Protein AF-A0A2V7UT19-F1 (afdb_monomer)

Solvent-accessible surface area (backbone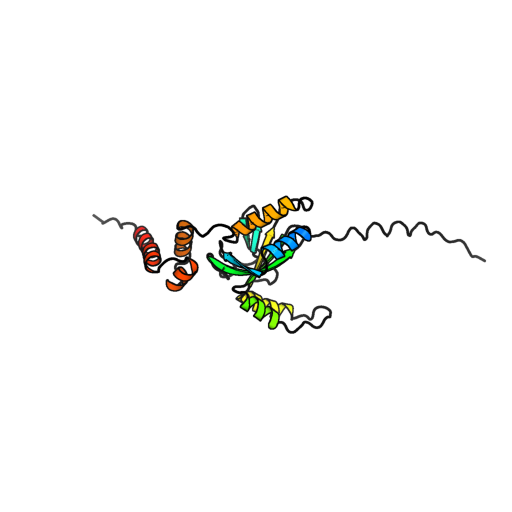 atoms only — not comparable to full-atom values): 13364 Å² total; per-residue (Å²): 133,84,86,88,88,83,89,85,79,79,84,73,78,76,67,72,76,69,69,72,75,65,77,89,57,44,20,57,49,71,68,50,46,48,52,47,31,72,75,44,31,80,40,71,43,31,25,60,43,66,41,58,41,41,89,46,95,86,43,41,38,34,39,41,95,90,44,83,45,74,47,80,55,84,50,69,70,71,42,52,48,42,38,61,30,18,30,68,41,56,41,69,56,43,62,39,20,38,33,35,40,35,20,62,34,70,64,56,52,49,50,54,62,68,69,49,70,81,73,72,95,63,84,80,65,92,58,57,66,58,56,54,42,56,63,36,64,82,50,37,53,47,40,31,41,49,57,87,57,57,66,88,38,61,66,58,37,53,50,51,51,53,52,56,44,53,61,48,24,47,77,91,52,81,84,49,70,67,57,44,51,52,48,52,71,75,42,72,87,57,56,59,72,56,51,20,70,41,59,78,43,58,54,69,60,54,48,54,55,61,48,55,62,56,62,74,69,60,77,83,74,78,81,85,126

Nearest PDB structures (foldseek):
  7qh5-assembly2_B  TM=6.283E-01  e=3.869E+00  Streptomyces tsukubensis NRRL18488
  2cfx-assembly1_C  TM=5.770E-01  e=3.057E+00  Bacillus subtilis
  5duk-assembly1_B  TM=5.538E-01  e=5.194E+00  Thermoplasmatales archaeon SCGC AB-539-N05

Foldseek 3Di:
DDDDDDDDDPVPPPPPPPVVPPDPFFQAPPVLQVVCCVVAAPDKFAWQAFAWFAPDLPWAWEFEPVGIDGPHDTDPGLAHGLQIKHFHGWGTDTNFKIKTKIFSDPVLVVVLVVVQDPPPPDPDDPPSSVVSSVSCRNTIGMYIYGHPDDNVDSPNVSVSVVVSVVNTGPPPHDDDPVSLLVRLVVPVVDDLVVSCVRSVDDSVVSVVSVVVVVVVPDDPDDDDD

Sequence (225 aa):
PSPHRRPIPWLLLLATTFLLWRSDVQAAKREVIRALQEDIAGHSYRLRVDLQGTNYLSVPNIVTAEGFRYRGRHFPVLFRQMETVYVDRVSNDGAQAVALTLYRSKKDAGQIRGAIPAAPMGPAAPGAETALGSFARDLSTSVIVELRADKNDPAAQRAEILELLGRVFYFKVEATYEEKEAFILSHRDLPLPKLGELTDLPEEMIRGILERRTGETQPESPKAR

Structure (mmCIF, N/CA/C/O backbone):
data_AF-A0A2V7UT19-F1
#
_entry.id   AF-A0A2V7UT19-F1
#
loop_
_atom_site.group_PDB
_atom_site.id
_atom_site.type_symbol
_atom_site.label_atom_id
_atom_site.label_alt_id
_atom_site.label_comp_id
_atom_site.label_asym_id
_atom_site.label_entity_id
_atom_site.label_seq_id
_atom_site.pdbx_PDB_ins_code
_atom_site.Cartn_x
_atom_site.Cartn_y
_atom_site.Cartn_z
_atom_site.occupancy
_atom_site.B_iso_or_equiv
_atom_site.auth_seq_id
_atom_site.auth_comp_id
_atom_site.auth_asym_id
_atom_site.auth_atom_id
_atom_site.pdbx_PDB_model_num
ATOM 1 N N . PRO A 1 1 ? 50.633 -48.184 -41.935 1.00 42.09 1 PRO A N 1
ATOM 2 C CA . PRO A 1 1 ? 50.849 -47.148 -40.899 1.00 42.09 1 PRO A CA 1
ATOM 3 C C . PRO A 1 1 ? 50.203 -45.802 -41.282 1.00 42.09 1 PRO A C 1
ATOM 5 O O . PRO A 1 1 ? 50.751 -45.052 -42.080 1.00 42.09 1 PRO A O 1
ATOM 8 N N . SER A 1 2 ? 49.033 -45.517 -40.706 1.00 44.97 2 SER A N 1
ATOM 9 C CA . SER A 1 2 ? 48.600 -44.141 -40.377 1.00 44.97 2 SER A CA 1
ATOM 10 C C . SER A 1 2 ? 49.466 -43.626 -39.201 1.00 44.97 2 SER A C 1
ATOM 12 O O . SER A 1 2 ? 50.061 -44.485 -38.544 1.00 44.97 2 SER A O 1
ATOM 14 N N . PRO A 1 3 ? 49.542 -42.320 -38.849 1.00 48.97 3 PRO A N 1
ATOM 15 C CA . PRO A 1 3 ? 48.676 -41.173 -39.182 1.00 48.97 3 PRO A CA 1
ATOM 16 C C . PRO A 1 3 ? 49.458 -40.085 -39.986 1.00 48.97 3 PRO A C 1
ATOM 18 O O . PRO A 1 3 ? 50.500 -40.405 -40.539 1.00 48.97 3 PRO A O 1
ATOM 21 N N . HIS A 1 4 ? 49.046 -38.824 -40.210 1.00 42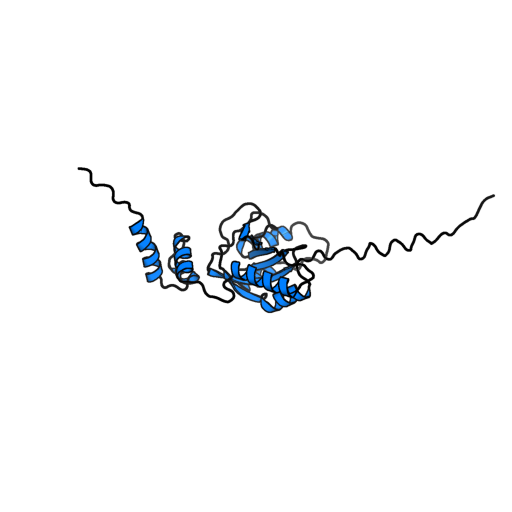.22 4 HIS A N 1
ATOM 22 C CA . HIS A 1 4 ? 47.963 -37.976 -39.676 1.00 42.22 4 HIS A CA 1
ATOM 23 C C . HIS A 1 4 ? 47.234 -37.167 -40.773 1.00 42.22 4 HIS A C 1
ATOM 25 O O . HIS A 1 4 ? 47.769 -36.896 -41.844 1.00 42.22 4 HIS A O 1
ATOM 31 N N . ARG A 1 5 ? 46.041 -36.658 -40.429 1.00 50.03 5 ARG A N 1
ATOM 32 C CA . ARG A 1 5 ? 45.431 -35.432 -40.982 1.00 50.03 5 ARG A CA 1
ATOM 33 C C . ARG A 1 5 ? 44.611 -34.747 -39.885 1.00 50.03 5 ARG A C 1
ATOM 35 O O . ARG A 1 5 ? 43.693 -35.387 -39.375 1.00 50.03 5 ARG A O 1
ATOM 42 N N . ARG A 1 6 ? 44.925 -33.482 -39.567 1.00 50.72 6 ARG A N 1
ATOM 43 C CA . ARG A 1 6 ? 44.138 -32.424 -38.865 1.00 50.72 6 ARG A CA 1
ATOM 44 C C . ARG A 1 6 ? 45.128 -31.298 -38.469 1.00 50.72 6 ARG A C 1
ATOM 46 O O . ARG A 1 6 ? 46.302 -31.625 -38.318 1.00 50.72 6 ARG A O 1
ATOM 53 N N . PRO A 1 7 ? 44.723 -30.012 -38.375 1.00 46.19 7 PRO A N 1
ATOM 54 C CA . PRO A 1 7 ? 43.469 -29.571 -37.764 1.00 46.19 7 PRO A CA 1
ATOM 55 C C . PRO A 1 7 ? 42.472 -28.853 -38.683 1.00 46.19 7 PRO A C 1
ATOM 57 O O . PRO A 1 7 ? 42.822 -28.133 -39.611 1.00 46.19 7 PRO A O 1
ATOM 60 N N . ILE A 1 8 ? 41.198 -29.016 -38.324 1.00 59.81 8 ILE A N 1
ATOM 61 C CA . ILE A 1 8 ? 40.093 -28.112 -38.650 1.00 59.81 8 ILE A CA 1
ATOM 62 C C . ILE A 1 8 ? 39.864 -27.242 -37.405 1.00 59.81 8 ILE A C 1
ATOM 64 O O . ILE A 1 8 ? 39.606 -27.821 -36.349 1.00 59.81 8 ILE A O 1
ATOM 68 N N . PRO A 1 9 ? 39.913 -25.901 -37.505 1.00 47.78 9 PRO A N 1
ATOM 69 C CA . PRO A 1 9 ? 39.456 -25.032 -36.423 1.00 47.78 9 PRO A CA 1
ATOM 70 C C . PRO A 1 9 ? 38.461 -23.945 -36.885 1.00 47.78 9 PRO A C 1
ATOM 72 O O . PRO A 1 9 ? 38.477 -22.839 -36.362 1.00 47.78 9 PRO A O 1
ATOM 75 N N . TRP A 1 10 ? 37.563 -24.234 -37.838 1.00 44.31 10 TRP A N 1
ATOM 76 C CA . TRP A 1 10 ? 36.464 -23.311 -38.200 1.00 44.31 10 TRP A CA 1
ATOM 77 C C . TRP A 1 10 ? 35.185 -23.493 -37.357 1.00 44.31 10 TRP A C 1
ATOM 79 O O . TRP A 1 10 ? 34.255 -22.701 -37.454 1.00 44.31 10 TRP A O 1
ATOM 89 N N . LEU A 1 11 ? 35.151 -24.497 -36.474 1.00 44.38 11 LEU A N 1
ATOM 90 C CA . LEU A 1 11 ? 33.995 -24.844 -35.630 1.00 44.38 11 LEU A CA 1
ATOM 91 C C . LEU A 1 11 ? 33.963 -24.134 -34.258 1.00 44.38 11 LEU A C 1
ATOM 93 O O . LEU A 1 11 ? 33.095 -24.425 -33.442 1.00 44.38 11 LEU A O 1
ATOM 97 N N . LEU A 1 12 ? 34.880 -23.191 -34.002 1.00 46.78 12 LEU A N 1
ATOM 98 C CA . LEU A 1 12 ? 34.976 -22.430 -32.742 1.00 46.78 12 LEU A CA 1
ATOM 99 C C . LEU A 1 12 ? 34.539 -20.955 -32.845 1.00 46.78 12 LEU A C 1
ATOM 101 O O . LEU A 1 12 ? 34.637 -20.223 -31.867 1.00 46.78 12 LEU A O 1
ATOM 105 N N . LEU A 1 13 ? 34.011 -20.522 -33.997 1.00 45.34 13 LEU A N 1
ATOM 106 C CA . LEU A 1 13 ? 33.570 -19.135 -34.237 1.00 45.34 13 LEU A CA 1
ATOM 107 C C . LEU A 1 13 ? 32.040 -18.933 -34.230 1.00 45.34 13 LEU A C 1
ATOM 109 O O . LEU A 1 13 ? 31.565 -17.834 -34.493 1.00 45.34 13 LEU A O 1
ATOM 113 N N . LEU A 1 14 ? 31.268 -19.974 -33.894 1.00 45.78 14 LEU A N 1
ATOM 114 C CA . LEU A 1 14 ? 29.794 -19.944 -33.820 1.00 45.78 14 LEU A CA 1
ATOM 115 C C . LEU A 1 14 ? 29.225 -20.197 -32.408 1.00 45.78 14 LEU A C 1
ATOM 117 O O . LEU A 1 14 ? 28.013 -20.281 -32.240 1.00 45.78 14 LEU A O 1
ATOM 121 N N . ALA A 1 15 ? 30.082 -20.294 -31.385 1.00 42.91 15 ALA A N 1
ATOM 122 C CA . ALA A 1 15 ? 29.670 -20.519 -29.993 1.00 42.91 15 ALA A CA 1
ATOM 123 C C . ALA A 1 15 ? 29.611 -19.235 -29.136 1.00 42.91 15 ALA A C 1
ATOM 125 O O . ALA A 1 15 ? 29.073 -19.256 -28.032 1.00 42.91 15 ALA A O 1
ATOM 126 N N . THR A 1 16 ? 30.147 -18.111 -29.622 1.00 42.34 16 THR A N 1
ATOM 127 C CA . THR A 1 16 ? 30.268 -16.853 -28.859 1.00 42.34 16 THR A CA 1
ATOM 128 C C . THR A 1 16 ? 29.082 -15.897 -29.014 1.00 42.34 16 THR A C 1
ATOM 130 O O . THR A 1 16 ? 28.897 -15.030 -28.166 1.00 42.34 16 THR A O 1
ATOM 133 N N . THR A 1 17 ? 28.239 -16.056 -30.038 1.00 43.69 17 THR A N 1
ATOM 134 C CA . THR A 1 17 ? 27.089 -15.164 -30.291 1.00 43.69 17 THR A CA 1
ATOM 135 C C . THR A 1 17 ? 25.815 -15.535 -29.528 1.00 43.69 17 THR A C 1
ATOM 137 O O . THR A 1 17 ? 24.949 -14.682 -29.365 1.00 43.69 17 THR A O 1
ATOM 140 N N . PHE A 1 18 ? 25.690 -16.762 -29.007 1.00 40.81 18 PHE A N 1
ATOM 141 C CA . PHE A 1 18 ? 24.475 -17.212 -28.303 1.00 40.81 18 PHE A CA 1
ATOM 142 C C . PHE A 1 18 ? 24.502 -17.048 -26.771 1.00 40.81 18 PHE A C 1
ATOM 144 O O . PHE A 1 18 ? 23.449 -17.130 -26.140 1.00 40.81 18 PHE A O 1
ATOM 151 N N . LEU A 1 19 ? 25.664 -16.783 -26.155 1.00 36.28 19 LEU A N 1
ATOM 152 C CA . LEU A 1 19 ? 25.769 -16.604 -24.695 1.00 36.28 19 LEU A CA 1
ATOM 153 C C . LEU A 1 19 ? 25.525 -15.170 -24.195 1.00 36.28 19 LEU A C 1
ATOM 155 O O . LEU A 1 19 ? 25.369 -14.984 -22.993 1.00 36.28 19 LEU A O 1
ATOM 159 N N . LEU A 1 20 ? 25.429 -14.176 -25.082 1.00 39.06 20 LEU A N 1
ATOM 160 C CA . LEU A 1 20 ? 25.095 -12.789 -24.715 1.00 39.06 20 LEU A CA 1
ATOM 161 C C . LEU A 1 20 ? 23.583 -12.493 -24.717 1.00 39.06 20 LEU A C 1
ATOM 163 O O . LEU A 1 20 ? 23.181 -11.397 -24.343 1.00 39.06 20 LEU A O 1
ATOM 167 N N . TRP A 1 21 ? 22.736 -13.451 -25.121 1.00 38.53 21 TRP A N 1
ATOM 168 C CA . TRP A 1 21 ? 21.287 -13.226 -25.271 1.00 38.53 21 TRP A CA 1
ATOM 169 C C . TRP A 1 21 ? 20.427 -13.713 -24.090 1.00 38.53 21 TRP A C 1
ATOM 171 O O . TRP A 1 21 ? 19.208 -13.544 -24.082 1.00 38.53 21 TRP A O 1
ATOM 181 N N . ARG A 1 22 ? 21.062 -14.272 -23.054 1.00 38.53 22 ARG A N 1
ATOM 182 C CA . ARG A 1 22 ? 20.507 -14.357 -21.695 1.00 38.53 22 ARG A CA 1
ATOM 183 C C . ARG A 1 22 ? 21.192 -13.242 -20.885 1.00 38.53 22 ARG A C 1
ATOM 185 O O . ARG A 1 22 ? 22.412 -13.207 -20.868 1.00 38.53 22 ARG A O 1
ATOM 192 N N . SER A 1 23 ? 20.505 -12.321 -20.212 1.00 41.94 23 SER A N 1
ATOM 193 C CA . SER A 1 23 ? 19.092 -12.340 -19.810 1.00 41.94 23 SER A CA 1
ATOM 194 C C . SER A 1 23 ? 18.584 -10.950 -19.386 1.00 41.94 23 SER A C 1
ATOM 196 O O . SER A 1 23 ? 18.658 -10.600 -18.209 1.00 41.94 23 SER A O 1
ATOM 198 N N . ASP A 1 24 ? 17.978 -10.198 -20.309 1.00 48.88 24 ASP A N 1
ATOM 199 C CA . ASP A 1 24 ? 17.181 -8.996 -19.990 1.00 48.88 24 ASP A CA 1
ATOM 200 C C . ASP A 1 24 ? 15.714 -9.366 -19.713 1.00 48.88 24 ASP A C 1
ATOM 202 O O . ASP A 1 24 ? 14.785 -8.970 -20.421 1.00 48.88 24 ASP A O 1
ATOM 206 N N . VAL A 1 25 ? 15.518 -10.165 -18.662 1.00 56.59 25 VAL A N 1
ATOM 207 C CA . VAL A 1 25 ? 14.201 -10.497 -18.092 1.00 56.59 25 VAL A CA 1
ATOM 208 C C . VAL A 1 25 ? 13.912 -9.513 -16.953 1.00 56.59 25 VAL A C 1
ATOM 210 O O . VAL A 1 25 ? 13.775 -9.892 -15.793 1.00 56.59 25 VAL A O 1
ATOM 213 N N . GLN A 1 26 ? 13.915 -8.222 -17.289 1.00 59.25 26 GLN A N 1
ATOM 214 C CA . GLN A 1 26 ? 13.675 -7.109 -16.372 1.00 59.25 26 GLN A CA 1
ATOM 215 C C . GLN A 1 26 ? 12.489 -6.285 -16.867 1.00 59.25 26 GLN A C 1
ATOM 217 O O . GLN A 1 26 ? 12.469 -5.884 -18.029 1.00 59.25 26 GLN A O 1
ATOM 222 N N . ALA A 1 27 ? 11.534 -6.035 -15.972 1.00 65.00 27 ALA A N 1
ATOM 223 C CA . ALA A 1 27 ? 10.321 -5.274 -16.237 1.00 65.00 27 ALA A CA 1
ATOM 224 C C . ALA A 1 27 ? 10.618 -3.848 -16.665 1.00 65.00 27 ALA A C 1
ATOM 226 O O . ALA A 1 27 ? 10.229 -3.434 -17.751 1.00 65.00 27 ALA A O 1
ATOM 227 N N . ALA A 1 28 ? 11.355 -3.125 -15.828 1.00 72.31 28 ALA A N 1
ATOM 228 C CA . ALA A 1 28 ? 11.822 -1.788 -16.126 1.00 72.31 28 ALA A CA 1
ATOM 229 C C . ALA A 1 28 ? 13.348 -1.763 -16.222 1.00 72.31 28 ALA A C 1
ATOM 231 O O . ALA A 1 28 ? 14.045 -2.540 -15.558 1.00 72.31 28 ALA A O 1
ATOM 232 N N . LYS A 1 29 ? 13.894 -0.849 -17.031 1.00 78.00 29 LYS A N 1
ATOM 233 C CA . LYS A 1 29 ? 15.350 -0.657 -17.085 1.00 78.00 29 LYS A CA 1
ATOM 234 C C . LYS A 1 29 ? 15.892 -0.321 -15.692 1.00 78.00 29 LYS A C 1
ATOM 236 O O . LYS A 1 29 ? 15.233 0.342 -14.890 1.00 78.00 29 LYS A O 1
ATOM 241 N N . ARG A 1 30 ? 17.135 -0.728 -15.412 1.00 80.56 30 ARG A N 1
ATOM 242 C CA . ARG A 1 30 ? 17.796 -0.510 -14.109 1.00 80.56 30 ARG A CA 1
ATOM 243 C C . ARG A 1 30 ? 17.782 0.958 -13.658 1.00 80.56 30 ARG A C 1
ATOM 245 O O . ARG A 1 30 ? 17.687 1.217 -12.464 1.00 80.56 30 ARG A O 1
ATOM 252 N N . GLU A 1 31 ? 17.861 1.898 -14.598 1.00 82.44 31 GLU A N 1
ATOM 253 C CA . GLU A 1 31 ? 17.749 3.342 -14.347 1.00 82.44 31 GLU A CA 1
ATOM 254 C C . GLU A 1 31 ? 16.369 3.756 -13.809 1.00 82.44 31 GLU A C 1
ATOM 256 O O . GLU A 1 31 ? 16.301 4.527 -12.856 1.00 82.44 31 GLU A O 1
ATOM 261 N N . VAL A 1 32 ? 15.282 3.173 -14.330 1.00 83.06 32 VAL A N 1
ATOM 262 C CA . VAL A 1 32 ? 13.907 3.415 -13.864 1.00 83.06 32 VAL A CA 1
ATOM 263 C C . VAL A 1 32 ? 13.728 2.868 -12.452 1.00 83.06 32 VAL A C 1
ATOM 265 O O . VAL A 1 32 ? 13.267 3.590 -11.574 1.00 83.06 32 VAL A O 1
ATOM 268 N N . ILE A 1 33 ? 14.164 1.628 -12.194 1.00 84.44 33 ILE A N 1
ATOM 269 C CA . ILE A 1 33 ? 14.121 1.046 -10.841 1.00 84.44 33 ILE A CA 1
ATOM 270 C C . ILE A 1 33 ? 14.946 1.867 -9.852 1.00 84.44 33 ILE A C 1
ATOM 272 O O . ILE A 1 33 ? 14.506 2.069 -8.726 1.00 84.44 33 ILE A O 1
ATOM 276 N N . ARG A 1 34 ? 16.119 2.366 -10.258 1.00 84.88 34 ARG A N 1
ATOM 277 C CA . ARG A 1 34 ? 16.943 3.222 -9.403 1.00 84.88 34 ARG A CA 1
ATOM 278 C C . ARG A 1 34 ? 16.244 4.547 -9.085 1.00 84.88 34 ARG A C 1
ATOM 280 O O . ARG A 1 34 ? 16.181 4.903 -7.916 1.00 84.88 34 ARG A O 1
ATOM 287 N N . ALA A 1 35 ? 15.679 5.225 -10.084 1.00 84.88 35 ALA A N 1
ATOM 288 C CA . ALA A 1 35 ? 14.915 6.452 -9.864 1.00 84.88 35 ALA A CA 1
ATOM 289 C C . ALA A 1 35 ? 13.723 6.209 -8.920 1.00 84.88 35 ALA A C 1
ATOM 291 O O . ALA A 1 35 ? 13.510 6.974 -7.994 1.00 84.88 35 ALA A O 1
ATOM 292 N N . LEU A 1 36 ? 13.005 5.092 -9.073 1.00 85.62 36 LEU A N 1
ATOM 293 C CA . LEU A 1 36 ? 11.907 4.708 -8.176 1.00 85.62 36 LEU A CA 1
ATOM 294 C C . LEU A 1 36 ? 12.377 4.341 -6.760 1.00 85.62 36 LEU A C 1
ATOM 296 O O . LEU A 1 36 ? 11.654 4.572 -5.796 1.00 85.62 36 LEU A O 1
ATOM 300 N N . GLN A 1 37 ? 13.576 3.774 -6.602 1.00 86.50 37 GLN A N 1
ATOM 301 C CA . GLN A 1 37 ? 14.181 3.571 -5.283 1.00 86.50 37 GLN A CA 1
ATOM 302 C C . GLN A 1 37 ? 14.526 4.908 -4.618 1.00 86.50 37 GLN A C 1
ATOM 304 O O . GLN A 1 37 ? 14.279 5.056 -3.429 1.00 86.50 37 GLN A O 1
ATOM 309 N N . GLU A 1 38 ? 15.060 5.868 -5.374 1.00 86.19 38 GLU A N 1
ATOM 310 C CA . GLU A 1 38 ? 15.393 7.213 -4.887 1.00 86.19 38 GLU A CA 1
ATOM 311 C C . GLU A 1 38 ? 14.121 8.045 -4.580 1.00 86.19 38 GLU A C 1
ATOM 313 O O . GLU A 1 38 ? 14.083 8.739 -3.567 1.00 86.19 38 GLU A O 1
ATOM 318 N N . ASP A 1 39 ? 13.059 7.907 -5.386 1.00 86.12 39 ASP A N 1
ATOM 319 C CA . ASP A 1 39 ? 11.776 8.619 -5.244 1.00 86.12 39 ASP A CA 1
ATOM 320 C C . ASP A 1 39 ? 10.833 8.027 -4.167 1.00 86.12 39 ASP A C 1
ATOM 322 O O . ASP A 1 39 ? 10.009 8.757 -3.616 1.00 86.12 39 ASP A O 1
ATOM 326 N N . ILE A 1 40 ? 10.871 6.704 -3.922 1.00 88.06 40 ILE A N 1
ATOM 327 C CA . ILE A 1 40 ? 9.807 5.978 -3.187 1.00 88.06 40 ILE A CA 1
ATOM 328 C C . ILE A 1 40 ? 10.338 5.148 -2.015 1.00 88.06 40 ILE A C 1
ATOM 330 O O . ILE A 1 40 ? 9.729 5.127 -0.943 1.00 88.06 40 ILE A O 1
ATOM 334 N N . ALA A 1 41 ? 11.454 4.432 -2.180 1.00 87.31 41 ALA A N 1
ATOM 335 C CA . ALA A 1 41 ? 11.961 3.595 -1.095 1.00 87.31 41 ALA A CA 1
ATOM 336 C C . ALA A 1 41 ? 12.476 4.470 0.062 1.00 87.31 41 ALA A C 1
ATOM 338 O O . ALA A 1 41 ? 13.000 5.563 -0.141 1.00 87.31 41 ALA A O 1
ATOM 339 N N . GLY A 1 42 ? 12.305 4.003 1.298 1.00 87.12 42 GLY A N 1
ATOM 340 C CA . GLY A 1 42 ? 12.655 4.768 2.496 1.00 87.12 42 GLY A CA 1
ATOM 341 C C . GLY A 1 42 ? 11.583 5.755 2.975 1.00 87.12 42 GLY A C 1
ATOM 342 O O . GLY A 1 42 ? 11.802 6.402 4.002 1.00 87.12 42 GLY A O 1
ATOM 343 N N . HIS A 1 43 ? 10.438 5.837 2.293 1.00 91.94 43 HIS A N 1
ATOM 344 C CA . HIS A 1 43 ? 9.327 6.737 2.614 1.00 91.94 43 HIS A CA 1
ATOM 345 C C . HIS A 1 43 ? 8.080 5.969 3.081 1.00 91.94 43 HIS A C 1
ATOM 347 O O . HIS A 1 43 ? 7.956 4.761 2.868 1.00 91.94 43 HIS A O 1
ATOM 353 N N . SER A 1 44 ? 7.153 6.680 3.728 1.00 93.19 44 SER A N 1
ATOM 354 C CA . SER A 1 44 ? 5.859 6.136 4.151 1.00 93.19 44 SER A CA 1
ATOM 355 C C . SER A 1 44 ? 4.712 6.781 3.381 1.00 93.19 44 SER A C 1
ATOM 357 O O . SER A 1 44 ? 4.729 7.987 3.147 1.00 93.19 44 SER A O 1
ATOM 359 N N . TYR A 1 45 ? 3.703 5.982 3.040 1.00 94.19 45 TYR A N 1
ATOM 360 C CA . TYR A 1 45 ? 2.535 6.387 2.263 1.00 94.19 45 TYR A CA 1
ATOM 361 C C . TYR A 1 45 ? 1.258 5.826 2.878 1.00 94.19 45 TYR A C 1
ATOM 363 O O . TYR A 1 45 ? 1.244 4.721 3.422 1.00 94.19 45 TYR A O 1
ATOM 371 N N . ARG A 1 46 ? 0.166 6.578 2.752 1.00 94.75 46 ARG A N 1
ATOM 372 C CA . ARG A 1 46 ? -1.167 6.165 3.187 1.00 94.75 46 ARG A CA 1
ATOM 373 C C . ARG A 1 46 ? -1.813 5.268 2.125 1.00 94.75 46 ARG A C 1
ATOM 375 O O . ARG A 1 46 ? -1.858 5.637 0.951 1.00 94.75 46 ARG A O 1
ATOM 382 N N . LEU A 1 47 ? -2.299 4.092 2.519 1.00 94.88 47 LEU A N 1
ATOM 383 C CA . LEU A 1 47 ? -2.933 3.129 1.614 1.00 94.88 47 LEU A CA 1
ATOM 384 C C . LEU A 1 47 ? -4.294 3.610 1.105 1.00 94.88 47 LEU A C 1
ATOM 386 O O . LEU A 1 47 ? -5.071 4.210 1.842 1.00 94.88 47 LEU A O 1
ATOM 390 N N . ARG A 1 48 ? -4.613 3.272 -0.145 1.00 94.25 48 ARG A N 1
ATOM 391 C CA . ARG A 1 48 ? -5.915 3.507 -0.787 1.00 94.25 48 ARG A CA 1
ATOM 392 C C . ARG A 1 48 ? -6.752 2.233 -0.954 1.00 94.25 48 ARG A C 1
ATOM 394 O O . ARG A 1 48 ? -7.906 2.307 -1.352 1.00 94.25 48 ARG A O 1
ATOM 401 N N . VAL A 1 49 ? -6.188 1.077 -0.615 1.00 92.12 49 VAL A N 1
ATOM 402 C CA . VAL A 1 49 ? -6.843 -0.235 -0.683 1.00 92.12 49 VAL A CA 1
AT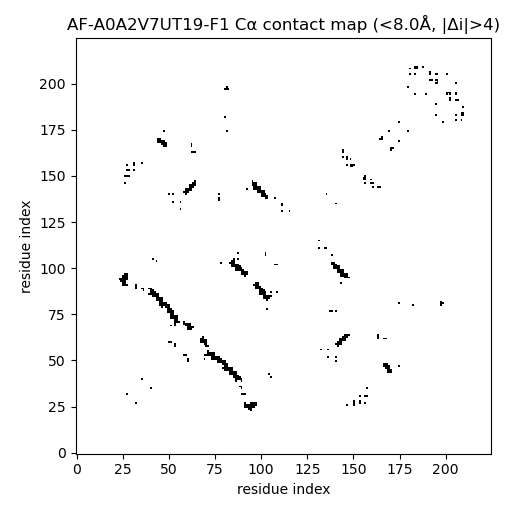OM 403 C C . VAL A 1 49 ? -6.472 -1.087 0.526 1.00 92.12 49 VAL A C 1
ATOM 405 O O . VAL A 1 49 ? -5.381 -0.943 1.078 1.00 92.12 49 VAL A O 1
ATOM 408 N N . ASP A 1 50 ? -7.359 -2.007 0.896 1.00 90.94 50 ASP A N 1
ATOM 409 C CA . ASP A 1 50 ? -7.046 -3.082 1.835 1.00 90.94 50 ASP A CA 1
ATOM 410 C C . ASP A 1 50 ? -6.069 -4.075 1.189 1.00 90.94 50 ASP A C 1
ATOM 412 O O . ASP A 1 50 ? -6.372 -4.686 0.162 1.00 90.94 50 ASP A O 1
ATOM 416 N N . LEU A 1 51 ? -4.903 -4.277 1.803 1.00 87.69 51 LEU A N 1
ATOM 417 C CA . LEU A 1 51 ? -3.924 -5.261 1.346 1.00 87.69 51 LEU A CA 1
ATOM 418 C C . LEU A 1 51 ? -4.124 -6.579 2.091 1.00 87.69 51 LEU A C 1
ATOM 420 O O . LEU A 1 51 ? -3.959 -6.664 3.310 1.00 87.69 51 LEU A O 1
ATOM 424 N N . GLN A 1 52 ? -4.473 -7.624 1.345 1.00 81.69 52 GLN A N 1
ATOM 425 C CA . GLN A 1 52 ? -4.747 -8.951 1.888 1.00 81.69 52 GLN A CA 1
ATOM 426 C C . GLN A 1 52 ? -3.479 -9.809 1.914 1.00 81.69 52 GLN A C 1
ATOM 428 O O . GLN A 1 52 ? -2.571 -9.654 1.089 1.00 81.69 52 GLN A O 1
ATOM 433 N N . GLY A 1 53 ? -3.421 -10.722 2.881 1.00 71.00 53 GLY A N 1
ATOM 434 C CA . GLY A 1 53 ? -2.383 -11.746 2.938 1.00 71.00 53 GLY A CA 1
ATOM 435 C C . GLY A 1 53 ? -2.646 -12.895 1.966 1.00 71.00 53 GLY A C 1
ATOM 436 O O . GLY A 1 53 ? -3.759 -13.081 1.469 1.00 71.00 53 GLY A O 1
ATOM 437 N N . THR A 1 54 ? -1.624 -13.720 1.741 1.00 63.62 54 THR A N 1
ATOM 438 C CA . THR A 1 54 ? -1.748 -14.969 0.980 1.00 63.62 54 THR A CA 1
ATOM 439 C C . THR A 1 54 ? -1.053 -16.115 1.719 1.00 63.62 54 THR A C 1
ATOM 441 O O . THR A 1 54 ? -0.069 -15.926 2.439 1.00 63.62 54 THR A O 1
ATOM 444 N N . ASN A 1 55 ? -1.540 -17.346 1.532 1.00 57.09 55 ASN A N 1
ATOM 445 C CA . ASN A 1 55 ? -1.001 -18.522 2.234 1.00 57.09 55 ASN A CA 1
ATOM 446 C C . ASN A 1 55 ? 0.398 -18.968 1.764 1.00 57.09 55 ASN A C 1
ATOM 448 O O . ASN A 1 55 ? 0.894 -20.009 2.200 1.00 57.09 55 ASN A O 1
ATOM 452 N N . TYR A 1 56 ? 1.036 -18.224 0.860 1.00 58.44 56 TYR A N 1
ATOM 453 C CA . TYR A 1 56 ? 2.232 -18.637 0.133 1.00 58.44 56 TYR A CA 1
ATOM 454 C C . TYR A 1 56 ? 3.252 -17.498 0.127 1.00 58.44 56 TYR A C 1
ATOM 456 O O . TYR A 1 56 ? 2.928 -16.372 -0.226 1.00 58.44 56 TYR A O 1
ATOM 464 N N . LEU A 1 57 ? 4.494 -17.796 0.514 1.00 53.84 57 LEU A N 1
ATOM 465 C CA . LEU A 1 57 ? 5.551 -16.797 0.748 1.00 53.84 57 LEU A CA 1
ATOM 466 C C . LEU A 1 57 ? 5.966 -15.986 -0.494 1.00 53.84 57 LEU A C 1
ATOM 468 O O . LEU A 1 57 ? 6.649 -14.978 -0.367 1.00 53.84 57 LEU A O 1
ATOM 472 N N . SER A 1 58 ? 5.560 -16.428 -1.683 1.00 57.00 58 SER A N 1
ATOM 473 C CA . SER A 1 58 ? 5.962 -15.898 -2.988 1.00 57.00 58 SER A CA 1
ATOM 474 C C . SER A 1 58 ? 4.804 -15.302 -3.793 1.00 57.00 58 SER A C 1
ATOM 476 O O . SER A 1 58 ? 4.926 -15.126 -5.004 1.00 57.00 58 SER A O 1
ATOM 478 N N . VAL A 1 59 ? 3.649 -15.053 -3.165 1.00 67.62 59 VAL A N 1
ATOM 479 C CA . VAL A 1 59 ? 2.412 -14.750 -3.893 1.00 67.62 59 VAL A CA 1
ATOM 480 C C . VAL A 1 59 ? 1.869 -13.368 -3.493 1.00 67.62 59 VAL A C 1
ATOM 482 O O . VAL A 1 59 ? 1.218 -13.248 -2.455 1.00 67.62 59 VAL A O 1
ATOM 485 N N . PRO A 1 60 ? 2.159 -12.318 -4.286 1.00 75.12 60 PRO A N 1
ATOM 486 C CA . PRO A 1 60 ? 1.894 -10.929 -3.921 1.00 75.12 60 PRO A CA 1
ATOM 487 C C . PRO A 1 60 ? 0.505 -10.436 -4.344 1.00 75.12 60 PRO A C 1
ATOM 489 O O . PRO A 1 60 ? -0.188 -11.041 -5.170 1.00 75.12 60 PRO A O 1
ATOM 492 N N . ASN A 1 61 ? 0.147 -9.271 -3.806 1.00 84.06 61 ASN A N 1
ATOM 493 C CA . ASN A 1 61 ? -0.933 -8.429 -4.312 1.00 84.06 61 ASN A CA 1
ATOM 494 C C . ASN A 1 61 ? -0.497 -7.850 -5.665 1.00 84.06 61 ASN A C 1
ATOM 496 O O . ASN A 1 61 ? 0.610 -7.330 -5.761 1.00 84.06 61 ASN A O 1
ATOM 500 N N . ILE A 1 62 ? -1.316 -7.938 -6.711 1.00 87.25 62 ILE A N 1
ATOM 501 C CA . ILE A 1 62 ? -0.946 -7.494 -8.062 1.00 87.25 62 ILE A CA 1
ATOM 502 C C . ILE A 1 62 ? -1.816 -6.324 -8.491 1.00 87.25 62 ILE A C 1
ATOM 504 O O . ILE A 1 62 ? -3.042 -6.403 -8.455 1.00 87.25 62 ILE A O 1
ATOM 508 N N . VAL A 1 63 ? -1.164 -5.263 -8.944 1.00 89.88 63 VAL A N 1
ATOM 509 C CA . VAL A 1 63 ? -1.764 -4.055 -9.498 1.00 89.88 63 VAL A CA 1
ATOM 510 C C . VAL A 1 63 ? -1.512 -4.056 -10.993 1.00 89.88 63 VAL A C 1
ATOM 512 O O . VAL A 1 63 ? -0.369 -4.159 -11.436 1.00 89.88 63 VAL A O 1
ATOM 515 N N . THR A 1 64 ? -2.580 -3.941 -11.766 1.00 88.94 64 THR A N 1
ATOM 516 C CA . THR A 1 64 ? -2.534 -3.866 -13.223 1.00 88.94 64 THR A CA 1
ATOM 517 C C . THR A 1 64 ? -3.351 -2.667 -13.699 1.00 88.94 64 THR A C 1
ATOM 519 O O . THR A 1 64 ? -4.129 -2.075 -12.939 1.00 88.94 64 THR A O 1
ATOM 522 N N . ALA A 1 65 ? -3.221 -2.310 -14.977 1.00 87.06 65 ALA A N 1
ATOM 523 C CA . ALA A 1 65 ? -4.062 -1.286 -15.594 1.00 87.06 65 ALA A CA 1
ATOM 524 C C . ALA A 1 65 ? -5.567 -1.649 -15.567 1.00 87.06 65 ALA A C 1
ATOM 526 O O . ALA A 1 65 ? -6.404 -0.748 -15.535 1.00 87.06 65 ALA A O 1
ATOM 527 N N . GLU A 1 66 ? -5.917 -2.938 -15.500 1.00 87.25 66 GLU A N 1
ATOM 528 C CA . GLU A 1 66 ? -7.278 -3.459 -15.299 1.00 87.25 66 GLU A CA 1
ATOM 529 C C . GLU A 1 66 ? -7.778 -3.371 -13.844 1.00 87.25 66 GLU A C 1
ATOM 531 O O . GLU A 1 66 ? -8.988 -3.339 -13.632 1.00 87.25 66 GLU A O 1
ATOM 536 N N . GLY A 1 67 ? -6.889 -3.335 -12.843 1.00 86.88 67 GLY A N 1
ATOM 537 C CA . GLY A 1 67 ? -7.261 -3.245 -11.425 1.00 86.88 67 GLY A CA 1
ATOM 538 C C . GLY A 1 67 ? -6.384 -4.086 -10.494 1.00 86.88 67 GLY A C 1
ATOM 539 O O . GLY A 1 67 ? -5.241 -4.411 -10.809 1.00 86.88 67 GLY A O 1
ATOM 540 N N . PHE A 1 68 ? -6.922 -4.430 -9.322 1.00 86.88 68 PHE A N 1
ATOM 541 C CA . PHE A 1 68 ? -6.238 -5.259 -8.326 1.00 86.88 68 PHE A CA 1
ATOM 542 C C . PHE A 1 68 ? -6.581 -6.741 -8.478 1.00 86.88 68 PHE A C 1
ATOM 544 O O . PHE A 1 68 ? -7.742 -7.115 -8.653 1.00 86.88 68 PHE A O 1
ATOM 551 N N . ARG A 1 69 ? -5.567 -7.598 -8.354 1.00 82.69 69 ARG A N 1
ATOM 552 C CA . ARG A 1 69 ? -5.690 -9.057 -8.352 1.00 82.69 69 ARG A CA 1
ATOM 553 C C . ARG A 1 69 ? -4.885 -9.646 -7.203 1.00 82.69 69 ARG A C 1
ATOM 555 O O . ARG A 1 69 ? -3.703 -9.361 -7.048 1.00 82.69 69 ARG A O 1
ATOM 562 N N . TYR A 1 70 ? -5.502 -10.542 -6.451 1.00 76.25 70 TYR A N 1
ATOM 563 C CA . TYR A 1 70 ? -4.833 -11.327 -5.421 1.00 76.25 70 TYR A CA 1
ATOM 564 C C . TYR A 1 70 ? -4.473 -12.678 -6.042 1.00 76.25 70 TYR A C 1
ATOM 566 O O . TYR A 1 70 ? -5.360 -13.391 -6.515 1.00 76.25 70 TYR A O 1
ATOM 574 N N . ARG A 1 71 ? -3.186 -13.042 -6.104 1.00 67.75 71 ARG A N 1
ATOM 575 C CA . ARG A 1 71 ? -2.816 -14.423 -6.452 1.00 67.75 71 ARG A CA 1
ATOM 576 C C . ARG A 1 71 ? -2.940 -15.299 -5.190 1.00 67.75 71 ARG A C 1
ATOM 578 O O . ARG A 1 71 ? -2.684 -14.845 -4.081 1.00 67.75 71 ARG A O 1
ATOM 585 N N . GLY A 1 72 ? -3.287 -16.578 -5.347 1.00 68.62 72 GLY A N 1
ATOM 586 C CA . GLY A 1 72 ? -3.353 -17.541 -4.235 1.00 68.62 72 GLY A CA 1
ATOM 587 C C . GLY A 1 72 ? -4.683 -17.557 -3.465 1.00 68.62 72 GLY A C 1
ATOM 588 O O . GLY A 1 72 ? -5.705 -17.086 -3.950 1.00 68.62 72 GLY A O 1
ATOM 589 N N . ARG A 1 73 ? -4.686 -18.175 -2.274 1.00 64.62 73 ARG A N 1
ATOM 590 C CA . ARG A 1 73 ? -5.857 -18.196 -1.374 1.00 64.62 73 ARG A CA 1
ATOM 591 C C . ARG A 1 73 ? -5.883 -16.917 -0.534 1.00 64.62 73 ARG A C 1
ATOM 593 O O . ARG A 1 73 ? -4.837 -16.552 -0.001 1.00 64.62 73 ARG A O 1
ATOM 600 N N . HIS A 1 74 ? -7.061 -16.310 -0.398 1.00 67.38 74 HIS A N 1
ATOM 601 C CA . HIS A 1 74 ? -7.301 -15.090 0.380 1.00 67.38 74 HIS A CA 1
ATOM 602 C C . HIS A 1 74 ? -7.186 -15.314 1.895 1.00 67.38 74 HIS A C 1
ATOM 604 O O . HIS A 1 74 ? -7.607 -16.355 2.403 1.00 67.38 74 HIS A O 1
ATOM 610 N N . PHE A 1 75 ? -6.650 -14.312 2.595 1.00 69.25 75 PHE A N 1
ATOM 611 C CA . PHE A 1 75 ? -6.525 -14.239 4.058 1.00 69.25 75 PHE A CA 1
ATOM 612 C C . PHE A 1 75 ? -7.188 -12.964 4.586 1.00 69.25 75 PHE A C 1
ATOM 614 O O . PHE A 1 75 ? -7.579 -12.112 3.783 1.00 69.25 75 PHE A O 1
ATOM 621 N N . PRO A 1 76 ? -7.320 -12.806 5.919 1.00 75.12 76 PRO A N 1
ATOM 622 C CA . PRO A 1 76 ? -7.673 -11.524 6.512 1.00 75.12 76 PRO A CA 1
ATOM 623 C C . PRO A 1 76 ? -6.823 -10.369 5.964 1.00 75.12 76 PRO A C 1
ATOM 625 O O . PRO A 1 76 ? -5.686 -10.554 5.514 1.00 75.12 76 PRO A O 1
ATOM 628 N N . VAL A 1 77 ? -7.393 -9.165 6.012 1.00 83.75 77 VAL A N 1
ATOM 629 C CA . VAL A 1 77 ? -6.695 -7.936 5.627 1.00 83.75 77 VAL A 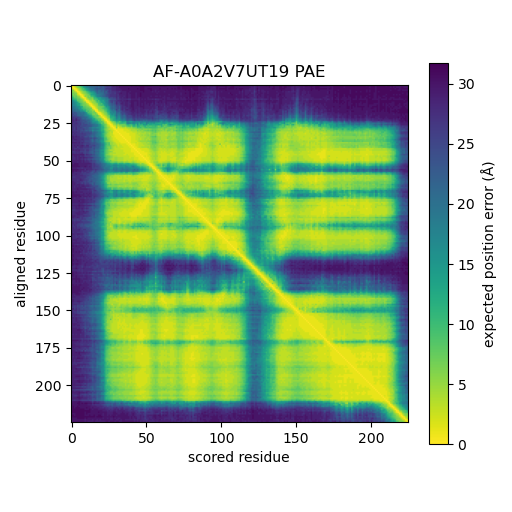CA 1
ATOM 630 C C . VAL A 1 77 ? -5.490 -7.737 6.550 1.00 83.75 77 VAL A C 1
ATOM 632 O O . VAL A 1 77 ? -5.646 -7.710 7.770 1.00 83.75 77 VAL A O 1
ATOM 635 N N . LEU A 1 78 ? -4.294 -7.612 5.969 1.00 82.81 78 LEU A N 1
ATOM 636 C CA . LEU A 1 78 ? -3.058 -7.352 6.709 1.00 82.81 78 LEU A CA 1
ATOM 637 C C . LEU A 1 78 ? -2.937 -5.862 7.029 1.00 82.81 78 LEU A C 1
ATOM 639 O O . LEU A 1 78 ? -2.763 -5.498 8.193 1.00 82.81 78 LEU A O 1
ATOM 643 N N . PHE A 1 79 ? -3.064 -5.014 6.006 1.00 88.25 79 PHE A N 1
ATOM 644 C CA . PHE A 1 79 ? -3.025 -3.556 6.132 1.00 88.25 79 PHE A CA 1
ATOM 645 C C . PHE A 1 79 ? -4.331 -2.973 5.616 1.00 88.25 79 PHE A C 1
ATOM 647 O O . PHE A 1 79 ? -4.761 -3.309 4.510 1.00 88.25 79 PHE A O 1
ATOM 654 N N . ARG A 1 80 ? -4.973 -2.135 6.430 1.00 91.50 80 ARG A N 1
ATOM 655 C CA . ARG A 1 80 ? -6.256 -1.517 6.076 1.00 91.50 80 ARG A CA 1
ATOM 656 C C . ARG A 1 80 ? -6.030 -0.340 5.122 1.00 91.50 80 ARG A C 1
ATOM 658 O O . ARG A 1 80 ? -4.983 0.308 5.156 1.00 91.50 80 ARG A O 1
ATOM 665 N N . GLN A 1 81 ? -7.028 -0.009 4.310 1.00 93.38 81 GLN A N 1
ATOM 666 C CA . GLN A 1 81 ? -7.080 1.285 3.634 1.00 93.38 81 GLN A CA 1
ATOM 667 C C . GLN A 1 81 ? -6.925 2.429 4.664 1.00 93.38 81 GLN A C 1
ATOM 669 O O . GLN A 1 81 ? -7.312 2.312 5.825 1.00 93.38 81 GLN A O 1
ATOM 674 N N . MET A 1 82 ? -6.300 3.523 4.231 1.00 94.31 82 MET A N 1
ATOM 675 C CA . MET A 1 82 ? -5.877 4.684 5.025 1.00 94.31 82 MET A CA 1
ATOM 676 C C . MET A 1 82 ? -4.837 4.406 6.126 1.00 94.31 82 MET A C 1
ATOM 678 O O . MET A 1 82 ? -4.368 5.345 6.770 1.00 94.31 82 MET A O 1
ATOM 682 N N . GLU A 1 83 ? -4.373 3.163 6.287 1.00 94.25 83 GLU A N 1
ATOM 683 C CA . GLU A 1 83 ? -3.195 2.867 7.101 1.00 94.25 83 GLU A CA 1
ATOM 684 C C . GLU A 1 83 ? -1.927 3.424 6.431 1.00 94.25 83 GLU A C 1
ATOM 686 O O . GLU A 1 83 ? -1.727 3.297 5.219 1.00 94.25 83 GLU A O 1
ATOM 691 N N . THR A 1 84 ? -1.056 4.050 7.223 1.00 93.50 84 THR A N 1
ATOM 692 C CA . THR A 1 84 ? 0.257 4.520 6.766 1.00 93.50 84 THR A CA 1
ATOM 693 C C . THR A 1 84 ? 1.254 3.368 6.812 1.00 93.50 84 THR A C 1
ATOM 695 O O . THR A 1 84 ? 1.536 2.843 7.885 1.00 93.50 84 THR A O 1
ATOM 698 N N . VAL A 1 85 ? 1.825 3.010 5.661 1.00 92.69 85 VAL A N 1
ATOM 699 C CA . VAL A 1 85 ? 2.827 1.942 5.520 1.00 92.69 85 VAL A CA 1
ATOM 700 C C . VAL A 1 85 ? 4.138 2.480 4.957 1.00 92.69 85 VAL A C 1
ATOM 702 O O . VAL A 1 85 ? 4.161 3.431 4.180 1.00 92.69 85 VAL A O 1
ATOM 705 N N . TYR A 1 86 ? 5.246 1.857 5.338 1.00 91.50 86 TYR A N 1
ATOM 706 C CA . TYR A 1 86 ? 6.602 2.170 4.901 1.00 91.50 86 TYR A CA 1
ATOM 707 C C . TYR A 1 86 ? 7.014 1.307 3.698 1.00 91.50 86 TYR A C 1
ATOM 709 O O . TYR A 1 86 ? 6.951 0.077 3.766 1.00 91.50 86 TYR A O 1
ATOM 717 N N . VAL A 1 87 ? 7.475 1.941 2.614 1.00 90.62 87 VAL A N 1
ATOM 718 C CA . VAL A 1 87 ? 8.046 1.264 1.438 1.00 90.62 87 VAL A CA 1
ATOM 719 C C . VAL A 1 87 ? 9.542 1.063 1.671 1.00 90.62 87 VAL A C 1
ATOM 721 O O . VAL A 1 87 ? 10.329 2.006 1.631 1.00 90.62 87 VAL A O 1
ATOM 724 N N . ASP A 1 88 ? 9.962 -0.179 1.889 1.00 86.88 88 ASP A N 1
ATOM 725 C CA . ASP A 1 88 ? 11.363 -0.497 2.187 1.00 86.88 88 ASP A CA 1
ATOM 726 C C . ASP A 1 88 ? 12.223 -0.669 0.930 1.00 86.88 88 ASP A C 1
ATOM 728 O O . ASP A 1 88 ? 13.416 -0.352 0.927 1.00 86.88 88 ASP A O 1
ATOM 732 N N . ARG A 1 89 ? 11.627 -1.203 -0.143 1.00 84.56 89 ARG A N 1
ATOM 733 C CA . ARG A 1 89 ? 12.335 -1.550 -1.377 1.00 84.56 89 ARG A CA 1
ATOM 734 C C . ARG A 1 89 ? 11.408 -1.558 -2.589 1.00 84.56 89 ARG A C 1
ATOM 736 O O . ARG A 1 89 ? 10.271 -2.010 -2.501 1.00 84.56 89 ARG A O 1
ATOM 743 N N . VAL A 1 90 ? 11.971 -1.145 -3.724 1.00 85.31 90 VAL A N 1
ATOM 744 C CA . VAL A 1 90 ? 11.451 -1.361 -5.083 1.00 85.31 90 VAL A CA 1
ATOM 745 C C . VAL A 1 90 ? 12.421 -2.288 -5.833 1.00 85.31 90 VAL A C 1
ATOM 747 O O . VAL A 1 90 ? 13.640 -2.127 -5.709 1.00 85.31 90 VAL A O 1
ATOM 750 N N . SER A 1 91 ? 11.934 -3.258 -6.607 1.00 81.38 91 SER A N 1
ATOM 751 C CA . SER A 1 91 ? 12.774 -4.162 -7.416 1.00 81.38 91 SER A CA 1
ATOM 752 C C . SER A 1 91 ? 12.059 -4.698 -8.656 1.00 81.38 91 SER A C 1
ATOM 754 O O . SER A 1 91 ? 10.852 -4.887 -8.633 1.00 81.38 91 SER A O 1
ATOM 756 N N . ASN A 1 92 ? 12.809 -5.014 -9.718 1.00 80.88 92 ASN A N 1
ATOM 757 C CA . ASN A 1 92 ? 12.296 -5.846 -10.814 1.00 80.88 92 ASN A CA 1
ATOM 758 C C . ASN A 1 92 ? 11.967 -7.257 -10.299 1.00 80.88 92 ASN A C 1
ATOM 760 O O . ASN A 1 92 ? 12.785 -7.847 -9.592 1.00 80.88 92 ASN A O 1
ATOM 764 N N . ASP A 1 93 ? 10.820 -7.793 -10.707 1.00 75.06 93 ASP A N 1
ATOM 765 C CA . ASP A 1 93 ? 10.348 -9.145 -10.395 1.00 75.06 93 ASP A CA 1
ATOM 766 C C . ASP A 1 93 ? 9.857 -9.837 -11.681 1.00 75.06 93 ASP A C 1
ATOM 768 O O . ASP A 1 93 ? 8.668 -9.998 -11.945 1.00 75.06 93 ASP A O 1
ATOM 772 N N . GLY A 1 94 ? 10.805 -10.171 -12.560 1.00 71.56 94 GLY A N 1
ATOM 773 C CA . GLY A 1 94 ? 10.537 -10.742 -13.882 1.00 71.56 94 GLY A CA 1
ATOM 774 C C . GLY A 1 94 ? 10.402 -9.703 -15.003 1.00 71.56 94 GLY A C 1
ATOM 775 O O . GLY A 1 94 ? 10.893 -8.582 -14.901 1.00 71.56 94 GLY A O 1
ATOM 776 N N . ALA A 1 95 ? 9.777 -10.109 -16.115 1.00 68.06 95 ALA A N 1
ATOM 777 C CA . ALA A 1 95 ? 9.835 -9.406 -17.405 1.00 68.06 95 ALA A CA 1
ATOM 778 C C . ALA A 1 95 ? 8.893 -8.200 -17.562 1.00 68.06 95 ALA A C 1
ATOM 780 O O . ALA A 1 95 ? 9.077 -7.428 -18.497 1.00 68.06 95 ALA A O 1
ATOM 781 N N . GLN A 1 96 ? 7.878 -8.070 -16.702 1.00 75.69 96 GLN A N 1
ATOM 782 C CA . GLN A 1 96 ? 6.868 -6.996 -16.740 1.00 75.69 96 GLN A CA 1
ATOM 783 C C . GLN A 1 96 ? 6.382 -6.573 -15.342 1.00 75.69 96 GLN A C 1
ATOM 785 O O . GLN A 1 96 ? 5.505 -5.729 -15.239 1.00 75.69 96 GLN A O 1
ATOM 790 N N . ALA A 1 97 ? 6.935 -7.126 -14.259 1.00 82.69 97 ALA A N 1
ATOM 791 C CA . ALA A 1 97 ? 6.525 -6.824 -12.892 1.00 82.69 97 ALA A CA 1
ATOM 792 C C . ALA A 1 97 ? 7.597 -6.057 -12.091 1.00 82.69 97 ALA A C 1
ATOM 794 O O . ALA A 1 97 ? 8.783 -6.396 -12.109 1.00 82.69 97 ALA A O 1
ATOM 795 N N . VAL A 1 98 ? 7.160 -5.036 -11.352 1.00 85.31 98 VAL A N 1
ATOM 796 C CA . VAL A 1 98 ? 7.954 -4.297 -10.361 1.00 85.31 98 VAL A CA 1
ATOM 797 C C . VAL A 1 98 ? 7.374 -4.571 -8.978 1.00 85.31 98 VAL A C 1
ATOM 799 O O . VAL A 1 98 ? 6.229 -4.224 -8.707 1.00 85.31 98 VAL A O 1
ATOM 802 N N . ALA A 1 99 ? 8.150 -5.196 -8.099 1.00 85.06 99 ALA A N 1
ATOM 803 C CA . ALA A 1 99 ? 7.753 -5.510 -6.734 1.00 85.06 99 ALA A CA 1
ATOM 804 C C . ALA A 1 99 ? 8.119 -4.388 -5.750 1.00 85.06 99 ALA A C 1
ATOM 806 O O . ALA A 1 99 ? 9.213 -3.817 -5.799 1.00 85.06 99 ALA A O 1
ATOM 807 N N . LEU A 1 100 ? 7.204 -4.135 -4.818 1.00 87.31 100 LEU A N 1
ATOM 808 C CA . LEU A 1 100 ? 7.329 -3.254 -3.663 1.00 87.31 100 LEU A CA 1
ATOM 809 C C . LEU A 1 100 ? 7.282 -4.112 -2.398 1.00 87.31 100 LEU A C 1
ATOM 811 O O . LEU A 1 100 ? 6.390 -4.951 -2.272 1.00 87.31 100 LEU A O 1
ATOM 815 N N . THR A 1 101 ? 8.187 -3.879 -1.449 1.00 86.12 101 THR A N 1
ATOM 816 C CA . THR A 1 101 ? 8.118 -4.490 -0.111 1.00 86.12 101 THR A CA 1
ATOM 817 C C . THR A 1 101 ? 7.632 -3.454 0.896 1.00 86.12 101 THR A C 1
ATOM 819 O O . THR A 1 101 ? 8.287 -2.426 1.089 1.00 86.12 101 THR A O 1
ATOM 822 N N . LEU A 1 102 ? 6.484 -3.719 1.521 1.00 87.50 102 LEU A N 1
ATOM 823 C CA . LEU A 1 102 ? 5.785 -2.803 2.425 1.00 87.50 102 LEU A CA 1
ATOM 824 C C . LEU A 1 102 ? 5.797 -3.338 3.856 1.00 87.50 102 LEU A C 1
ATOM 826 O O . LEU A 1 102 ? 5.609 -4.534 4.052 1.00 87.50 102 LEU A O 1
ATOM 830 N N . TYR A 1 103 ? 5.948 -2.455 4.841 1.00 87.75 103 TYR A N 1
ATOM 831 C CA . TYR A 1 103 ? 5.898 -2.756 6.279 1.00 87.75 103 TYR A CA 1
ATOM 832 C C . TYR A 1 103 ? 5.003 -1.736 6.990 1.00 87.75 103 TYR A C 1
ATOM 834 O O . TYR A 1 103 ? 4.843 -0.629 6.482 1.00 87.75 103 TYR A O 1
ATOM 842 N N . ARG A 1 104 ? 4.483 -2.027 8.192 1.00 87.94 104 ARG A N 1
ATOM 843 C CA . ARG A 1 104 ? 3.751 -1.002 8.974 1.00 87.94 104 ARG A CA 1
ATOM 844 C C . ARG A 1 104 ? 4.631 0.205 9.313 1.00 87.94 104 ARG A C 1
ATOM 846 O O . ARG A 1 104 ? 4.186 1.344 9.234 1.00 87.94 104 ARG A O 1
ATOM 853 N N . SER A 1 105 ? 5.907 -0.015 9.633 1.00 88.06 105 SER A N 1
ATOM 854 C CA . SER A 1 105 ? 6.850 1.073 9.900 1.00 88.06 105 SER A CA 1
ATOM 855 C C . SER A 1 105 ? 8.290 0.761 9.487 1.00 88.06 105 SER A C 1
ATOM 857 O O . SER A 1 105 ? 8.703 -0.392 9.337 1.00 88.06 105 SER A O 1
ATOM 859 N N . LYS A 1 106 ? 9.107 1.819 9.401 1.00 88.12 106 LYS A N 1
ATOM 860 C CA . LYS A 1 106 ? 10.568 1.723 9.250 1.00 88.12 106 LYS A CA 1
ATOM 861 C C . LYS A 1 106 ? 11.232 0.940 10.393 1.00 88.12 106 LYS A C 1
ATOM 863 O O . LYS A 1 106 ? 12.268 0.311 10.179 1.00 88.12 106 LYS A O 1
ATOM 868 N N . LYS A 1 107 ? 10.650 0.969 11.600 1.00 85.56 107 LYS A N 1
ATOM 869 C CA . LYS A 1 107 ? 11.142 0.200 12.751 1.00 85.56 107 LYS A CA 1
ATOM 870 C C . LYS A 1 107 ? 10.953 -1.296 12.515 1.00 85.56 107 LYS A C 1
ATOM 872 O O . LYS A 1 107 ? 11.892 -2.046 12.752 1.00 85.56 107 LYS A O 1
ATOM 877 N N . ASP A 1 108 ? 9.800 -1.710 11.996 1.00 82.44 108 ASP A N 1
ATOM 878 C CA . ASP A 1 108 ? 9.495 -3.125 11.739 1.00 82.44 108 ASP A CA 1
ATOM 879 C C . ASP A 1 108 ? 10.371 -3.678 10.607 1.00 82.44 108 ASP A C 1
ATOM 881 O O . ASP A 1 108 ? 10.950 -4.756 10.741 1.00 82.44 108 ASP A O 1
ATOM 885 N N . ALA A 1 109 ? 10.582 -2.886 9.548 1.00 82.19 109 ALA A N 1
ATOM 886 C CA . ALA A 1 109 ? 11.553 -3.196 8.497 1.00 82.19 109 ALA A CA 1
ATOM 887 C C . ALA A 1 109 ? 12.980 -3.365 9.062 1.00 82.19 109 ALA A C 1
ATOM 889 O O . ALA A 1 109 ? 13.689 -4.310 8.714 1.00 82.19 109 ALA A O 1
ATOM 890 N N . GLY A 1 110 ? 13.400 -2.480 9.974 1.00 79.62 110 GLY A N 1
ATOM 891 C CA . GLY A 1 110 ? 14.687 -2.576 10.669 1.00 79.62 110 GLY A CA 1
ATOM 892 C C . GLY A 1 110 ? 14.793 -3.787 11.603 1.00 79.62 110 GLY A C 1
ATOM 893 O O . GLY A 1 110 ? 15.823 -4.458 11.615 1.00 79.62 110 GLY A O 1
ATOM 894 N N . GLN A 1 111 ? 13.727 -4.103 12.342 1.00 74.44 111 GLN A N 1
ATOM 895 C CA . GLN A 1 111 ? 13.656 -5.258 13.236 1.00 74.44 111 GLN A CA 1
ATOM 896 C C . GLN A 1 111 ? 13.745 -6.568 12.454 1.00 74.44 111 GLN A C 1
ATOM 898 O O . GLN A 1 111 ? 14.530 -7.430 12.829 1.00 74.44 111 GLN A O 1
ATOM 903 N N . ILE A 1 112 ? 13.014 -6.703 11.344 1.00 69.94 112 ILE A N 1
ATOM 904 C CA . ILE A 1 112 ? 13.096 -7.886 10.479 1.00 69.94 112 ILE A CA 1
ATOM 905 C C . ILE A 1 112 ? 14.498 -8.004 9.869 1.00 69.94 112 ILE A C 1
ATOM 907 O O . ILE A 1 112 ? 15.103 -9.067 9.965 1.00 69.94 112 ILE A O 1
ATOM 911 N N . ARG A 1 113 ? 15.081 -6.912 9.350 1.00 66.50 113 ARG A N 1
ATOM 912 C CA . ARG A 1 113 ? 16.468 -6.907 8.842 1.00 66.50 113 ARG A CA 1
ATOM 913 C C . ARG A 1 113 ? 17.503 -7.320 9.899 1.00 66.50 113 ARG A C 1
ATOM 915 O O . ARG A 1 113 ? 18.443 -8.029 9.561 1.00 66.50 113 ARG A O 1
ATOM 922 N N . GLY A 1 114 ? 17.340 -6.889 11.152 1.00 57.34 114 GLY A N 1
ATOM 923 C CA . GLY A 1 114 ? 18.241 -7.223 12.265 1.00 57.34 114 GLY A CA 1
ATOM 924 C C . GLY A 1 114 ? 17.987 -8.586 12.921 1.00 57.34 114 GLY A C 1
ATOM 925 O O . GLY A 1 114 ? 18.898 -9.142 13.529 1.00 57.34 114 GLY A O 1
ATOM 926 N N . ALA A 1 115 ? 16.777 -9.140 12.795 1.00 54.22 115 ALA A N 1
ATOM 927 C CA . ALA A 1 115 ? 16.417 -10.467 13.299 1.00 54.22 115 ALA A CA 1
ATOM 928 C C . ALA A 1 115 ? 16.838 -11.606 12.354 1.00 54.22 115 ALA A C 1
ATOM 930 O O . ALA A 1 115 ? 16.797 -12.772 12.742 1.00 54.22 115 ALA A O 1
ATOM 931 N N . ILE A 1 116 ? 17.258 -11.283 11.127 1.00 53.06 116 ILE A N 1
ATOM 932 C CA . ILE A 1 116 ? 17.921 -12.221 10.222 1.00 53.06 116 ILE A CA 1
ATOM 933 C C . ILE A 1 116 ? 19.374 -12.366 10.701 1.00 53.06 116 ILE A C 1
ATOM 935 O O . ILE A 1 116 ? 20.159 -11.433 10.506 1.00 53.06 116 ILE A O 1
ATOM 939 N N . PRO A 1 117 ? 19.789 -13.504 11.298 1.00 45.06 117 PRO A N 1
ATOM 940 C CA . PRO A 1 117 ? 21.210 -13.760 11.485 1.00 45.06 117 PRO A CA 1
ATOM 941 C C . PRO A 1 117 ? 21.872 -13.730 10.108 1.00 45.06 117 PRO A C 1
ATOM 943 O O . PRO A 1 117 ? 21.343 -14.325 9.166 1.00 45.06 117 PRO A O 1
ATOM 946 N N . ALA A 1 118 ? 22.997 -13.018 9.985 1.00 41.00 118 ALA A N 1
ATOM 947 C CA . ALA A 1 118 ? 23.700 -12.850 8.717 1.00 41.00 118 ALA A CA 1
ATOM 948 C C . ALA A 1 118 ? 23.883 -14.217 8.047 1.00 41.00 118 ALA A C 1
ATOM 950 O O . ALA A 1 118 ? 24.623 -15.063 8.554 1.00 41.00 118 ALA A O 1
ATOM 951 N N . ALA A 1 119 ? 23.154 -14.444 6.949 1.00 39.12 119 ALA A N 1
ATOM 952 C CA . ALA A 1 119 ? 23.132 -15.745 6.304 1.00 39.12 119 ALA A CA 1
ATOM 953 C C . ALA A 1 119 ? 24.574 -16.110 5.923 1.00 39.12 119 ALA A C 1
ATOM 955 O O . ALA A 1 119 ? 25.239 -15.291 5.274 1.00 39.12 119 ALA A O 1
ATOM 956 N N . PRO A 1 120 ? 25.090 -17.287 6.329 1.00 32.78 120 PRO A N 1
ATOM 957 C CA . PRO A 1 120 ? 26.429 -17.691 5.932 1.00 32.78 120 PRO A CA 1
ATOM 958 C C . PRO A 1 120 ? 26.481 -17.678 4.404 1.00 32.78 120 PRO A C 1
ATOM 960 O O . PRO A 1 120 ? 25.616 -18.268 3.757 1.00 32.78 120 PRO A O 1
ATOM 963 N N . MET A 1 121 ? 27.459 -16.967 3.832 1.00 31.78 121 MET A N 1
ATOM 964 C CA . MET A 1 121 ? 27.617 -16.848 2.380 1.00 31.78 121 MET A CA 1
ATOM 965 C C . MET A 1 121 ? 27.946 -18.225 1.789 1.00 31.78 121 MET A C 1
ATOM 967 O O . MET A 1 121 ? 29.100 -18.636 1.711 1.00 31.78 121 MET A O 1
ATOM 971 N N . GLY A 1 122 ? 26.897 -18.945 1.408 1.00 33.28 122 GLY A N 1
ATOM 972 C CA . GLY A 1 122 ? 26.912 -20.324 0.951 1.00 33.28 122 GLY A CA 1
ATOM 973 C C . GLY A 1 122 ? 25.551 -20.690 0.350 1.00 33.28 122 GLY A C 1
ATOM 974 O O . GLY A 1 122 ? 24.585 -19.937 0.505 1.00 33.28 122 GLY A O 1
ATOM 975 N N . PRO A 1 123 ? 25.459 -21.808 -0.387 1.00 36.53 123 PRO A N 1
ATOM 976 C CA . PRO A 1 123 ? 24.243 -22.174 -1.103 1.00 36.53 123 PRO A CA 1
ATOM 977 C C . PRO A 1 123 ? 23.089 -22.435 -0.124 1.00 36.53 123 PRO A C 1
ATOM 979 O O . PRO A 1 123 ? 23.216 -23.266 0.770 1.00 36.53 123 PRO A O 1
ATOM 982 N N . ALA A 1 124 ? 21.995 -21.692 -0.325 1.00 39.62 124 ALA A N 1
ATOM 983 C CA . ALA A 1 124 ? 20.732 -21.680 0.421 1.00 39.62 124 ALA A CA 1
ATOM 984 C C . ALA A 1 124 ? 20.531 -22.829 1.433 1.00 39.62 124 ALA A C 1
ATOM 986 O O . ALA A 1 124 ? 20.151 -23.943 1.070 1.00 39.62 124 ALA A O 1
ATOM 987 N N . ALA A 1 125 ? 20.719 -22.528 2.722 1.00 34.91 125 ALA A N 1
ATOM 988 C CA . ALA A 1 125 ? 20.358 -23.444 3.798 1.00 34.91 125 ALA A CA 1
ATOM 989 C C . ALA A 1 125 ? 18.819 -23.598 3.863 1.00 34.91 125 ALA A C 1
ATOM 991 O O . ALA A 1 125 ? 18.122 -22.600 4.094 1.00 34.91 125 ALA A O 1
ATOM 992 N N . PRO A 1 126 ? 18.263 -24.812 3.682 1.00 36.31 126 PRO A N 1
ATOM 993 C CA . PRO A 1 126 ? 16.819 -25.016 3.702 1.00 36.31 126 PRO A CA 1
ATOM 994 C C . PRO A 1 126 ? 16.267 -24.730 5.105 1.00 36.31 126 PRO A C 1
ATOM 996 O O . PRO A 1 126 ? 16.658 -25.370 6.078 1.00 36.31 126 PRO A O 1
ATOM 999 N N . GLY A 1 127 ? 15.365 -23.748 5.202 1.00 42.00 127 GLY A N 1
ATOM 1000 C CA . GLY A 1 127 ? 14.743 -23.297 6.457 1.00 42.00 127 GLY A CA 1
ATOM 1001 C C . GLY A 1 127 ? 14.925 -21.805 6.766 1.00 42.00 127 GLY A C 1
ATOM 1002 O O . GLY A 1 127 ? 14.083 -21.225 7.451 1.00 42.00 127 GLY A O 1
ATOM 1003 N N . ALA A 1 128 ? 15.949 -21.145 6.207 1.00 40.34 128 ALA A N 1
ATOM 1004 C CA . ALA A 1 128 ? 16.147 -19.699 6.391 1.00 40.34 128 ALA A CA 1
ATOM 1005 C C . ALA A 1 128 ? 14.984 -18.870 5.802 1.00 40.34 128 ALA A C 1
ATOM 1007 O O . ALA A 1 128 ? 14.502 -17.921 6.420 1.00 40.34 128 ALA A O 1
ATOM 1008 N N . GLU A 1 129 ? 14.474 -19.289 4.641 1.00 41.06 129 GLU A N 1
ATOM 1009 C CA . GLU A 1 129 ? 13.309 -18.692 3.971 1.00 41.06 129 GLU A CA 1
ATOM 1010 C C . GLU A 1 129 ? 12.015 -18.855 4.785 1.00 41.06 129 GLU A C 1
ATOM 1012 O O . GLU A 1 129 ? 11.146 -17.985 4.762 1.00 41.06 129 GLU A O 1
ATOM 1017 N N . THR A 1 130 ? 11.888 -19.948 5.543 1.00 39.75 130 THR A N 1
ATOM 1018 C CA . THR A 1 130 ? 10.698 -20.253 6.350 1.00 39.75 130 THR A CA 1
ATOM 1019 C C . THR A 1 130 ? 10.600 -19.340 7.572 1.00 39.75 130 THR A C 1
ATOM 1021 O O . THR A 1 130 ? 9.518 -18.840 7.876 1.00 39.75 130 THR A O 1
ATOM 1024 N N . ALA A 1 131 ? 11.730 -19.074 8.238 1.00 44.03 131 ALA A N 1
ATOM 1025 C CA . ALA A 1 131 ? 11.795 -18.137 9.357 1.00 44.03 131 ALA A CA 1
ATOM 1026 C C . ALA A 1 131 ? 11.546 -16.692 8.892 1.00 44.03 131 ALA A C 1
ATOM 1028 O O . ALA A 1 131 ? 10.653 -16.027 9.419 1.00 44.03 131 ALA A O 1
ATOM 1029 N N . LEU A 1 132 ? 12.265 -16.245 7.851 1.00 45.97 132 LEU A N 1
ATOM 1030 C CA . LEU A 1 132 ? 12.060 -14.936 7.218 1.00 45.97 132 LEU A CA 1
ATOM 1031 C C . LEU A 1 132 ? 10.587 -14.737 6.830 1.00 45.97 132 LEU A C 1
ATOM 1033 O O . LEU A 1 132 ? 9.987 -13.716 7.152 1.00 45.97 132 LEU A O 1
ATOM 1037 N N . GLY A 1 133 ? 10.001 -15.745 6.183 1.00 46.34 133 GLY A N 1
ATOM 1038 C CA . GLY A 1 133 ? 8.624 -15.732 5.715 1.00 46.34 133 GLY A CA 1
ATOM 1039 C C . GLY A 1 133 ? 7.572 -15.657 6.823 1.00 46.34 133 GLY A C 1
ATOM 1040 O O . GLY A 1 133 ? 6.539 -15.025 6.621 1.00 46.34 133 GLY A O 1
ATOM 1041 N N . SER A 1 134 ? 7.818 -16.257 7.992 1.00 45.41 134 SER A N 1
ATOM 1042 C CA . SER A 1 134 ? 6.882 -16.169 9.121 1.00 45.41 134 SER A CA 1
ATOM 1043 C C . SER A 1 134 ? 6.870 -14.774 9.746 1.00 45.41 134 SER A C 1
ATOM 1045 O O . SER A 1 134 ? 5.797 -14.225 9.954 1.00 45.41 134 SER A O 1
ATOM 1047 N N . PHE A 1 135 ? 8.038 -14.165 9.984 1.00 48.69 135 PHE A N 1
ATOM 1048 C CA . PHE A 1 135 ? 8.106 -12.796 10.518 1.00 48.69 135 PHE A CA 1
ATOM 1049 C C . PHE A 1 135 ? 7.651 -11.744 9.498 1.00 48.69 135 PHE A C 1
ATOM 1051 O O . PHE A 1 135 ? 7.059 -10.732 9.869 1.00 48.69 135 PHE A O 1
ATOM 1058 N N . ALA A 1 136 ? 7.883 -11.997 8.207 1.00 52.44 136 ALA A N 1
ATOM 1059 C CA . ALA A 1 136 ? 7.376 -11.160 7.131 1.00 52.44 136 ALA A CA 1
ATOM 1060 C C . ALA A 1 136 ? 5.838 -11.176 7.060 1.00 52.44 136 ALA A C 1
ATOM 1062 O O . ALA A 1 136 ? 5.249 -10.119 6.867 1.00 52.44 136 ALA A O 1
ATOM 1063 N N . ARG A 1 137 ? 5.179 -12.329 7.244 1.00 54.59 137 ARG A N 1
ATOM 1064 C CA . ARG A 1 137 ? 3.712 -12.467 7.118 1.00 54.59 137 ARG A CA 1
ATOM 1065 C C . ARG A 1 137 ? 2.895 -11.564 8.039 1.00 54.59 137 ARG A C 1
ATOM 1067 O O . ARG A 1 137 ? 1.852 -11.079 7.614 1.00 54.59 137 ARG A O 1
ATOM 1074 N N . ASP A 1 138 ? 3.360 -11.346 9.264 1.00 59.91 138 ASP A N 1
ATOM 1075 C CA . ASP A 1 138 ? 2.584 -10.622 10.278 1.00 59.91 138 ASP A CA 1
ATOM 1076 C C . ASP A 1 138 ? 2.759 -9.092 10.185 1.00 59.91 138 ASP A C 1
ATOM 1078 O O . ASP A 1 138 ? 1.907 -8.328 10.649 1.00 59.91 138 ASP A O 1
ATOM 1082 N N . LEU A 1 139 ? 3.865 -8.630 9.584 1.00 66.50 139 LEU A N 1
ATOM 1083 C CA . LEU A 1 139 ? 4.308 -7.227 9.621 1.00 66.50 139 LEU A CA 1
ATOM 1084 C C . LEU A 1 139 ? 4.671 -6.625 8.253 1.00 66.50 139 LEU A C 1
ATOM 1086 O O . LEU A 1 139 ? 4.987 -5.434 8.186 1.00 66.50 139 LEU A O 1
ATOM 1090 N N . SER A 1 140 ? 4.628 -7.407 7.171 1.00 75.44 140 SER A N 1
ATOM 1091 C CA . SER A 1 140 ? 4.990 -6.969 5.818 1.00 75.44 140 SER A CA 1
ATOM 1092 C C . SER A 1 140 ? 4.126 -7.610 4.726 1.00 75.44 140 SER A C 1
ATOM 1094 O O . SER A 1 140 ? 3.516 -8.659 4.920 1.00 75.44 140 SER A O 1
ATOM 1096 N N . THR A 1 141 ? 4.083 -6.990 3.548 1.00 79.56 141 THR A N 1
ATOM 1097 C CA . THR A 1 141 ? 3.491 -7.596 2.348 1.00 79.56 141 THR A CA 1
ATOM 1098 C C . THR A 1 141 ? 4.213 -7.140 1.085 1.00 79.56 141 THR A C 1
ATOM 1100 O O . THR A 1 141 ? 4.901 -6.115 1.081 1.00 79.56 141 THR A O 1
ATOM 1103 N N . SER A 1 142 ? 4.030 -7.893 0.002 1.00 80.00 142 SER A N 1
ATOM 1104 C CA . SER A 1 142 ? 4.549 -7.548 -1.320 1.00 80.00 142 SER A CA 1
ATOM 1105 C C . SER A 1 142 ? 3.422 -7.141 -2.261 1.00 80.00 142 SER A C 1
ATOM 1107 O O . SER A 1 142 ? 2.395 -7.822 -2.363 1.00 80.00 142 SER A O 1
ATOM 1109 N N . VAL A 1 143 ? 3.652 -6.044 -2.980 1.00 85.75 143 VAL A N 1
ATOM 1110 C CA . VAL A 1 143 ? 2.782 -5.545 -4.047 1.00 85.75 143 VAL A CA 1
ATOM 1111 C C . VAL A 1 143 ? 3.577 -5.553 -5.350 1.00 85.75 143 VAL A C 1
ATOM 1113 O O . VAL A 1 143 ? 4.598 -4.881 -5.445 1.00 85.75 143 VAL A O 1
ATOM 1116 N N . ILE A 1 144 ? 3.129 -6.312 -6.347 1.00 86.94 144 ILE A N 1
ATOM 1117 C CA . ILE A 1 144 ? 3.633 -6.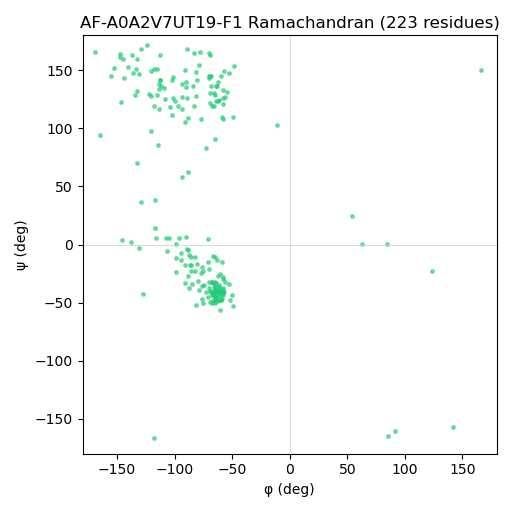235 -7.719 1.00 86.94 144 ILE A CA 1
ATOM 1118 C C . ILE A 1 144 ? 2.809 -5.213 -8.497 1.00 86.94 144 ILE A C 1
ATOM 1120 O O . ILE A 1 144 ? 1.583 -5.254 -8.482 1.00 86.94 144 ILE A O 1
ATOM 1124 N N . VAL A 1 145 ? 3.492 -4.377 -9.263 1.00 88.94 145 VAL A N 1
ATOM 1125 C CA . VAL A 1 145 ? 2.940 -3.554 -10.335 1.00 88.94 145 VAL A CA 1
ATOM 1126 C C . VAL A 1 145 ? 3.284 -4.230 -11.668 1.00 88.94 145 VAL A C 1
ATOM 1128 O O . VAL A 1 145 ? 4.462 -4.312 -12.013 1.00 88.94 145 VAL A O 1
ATOM 1131 N N . GLU A 1 146 ? 2.292 -4.760 -12.393 1.00 88.69 146 GLU A N 1
ATOM 1132 C CA . GLU A 1 146 ? 2.472 -5.332 -13.742 1.00 88.69 146 GLU A CA 1
ATOM 1133 C C . GLU A 1 146 ? 2.284 -4.242 -14.811 1.00 88.69 146 GLU A C 1
ATOM 1135 O O . GLU A 1 146 ? 1.260 -3.558 -14.841 1.00 88.69 146 GLU A O 1
ATOM 1140 N N . LEU A 1 147 ? 3.281 -4.100 -15.686 1.00 87.44 147 LEU A N 1
ATOM 1141 C CA . LEU A 1 147 ? 3.417 -3.045 -16.689 1.00 87.44 147 LEU A CA 1
ATOM 1142 C C . LEU A 1 147 ? 3.038 -3.532 -18.085 1.00 87.44 147 LEU A C 1
ATOM 1144 O O . LEU A 1 147 ? 3.409 -4.636 -18.496 1.00 87.44 147 LEU A O 1
ATOM 1148 N N . ARG A 1 148 ? 2.368 -2.666 -18.846 1.00 85.88 148 ARG A N 1
ATOM 1149 C CA . ARG A 1 148 ? 2.114 -2.848 -20.279 1.00 85.88 148 ARG A CA 1
ATOM 1150 C C . ARG A 1 148 ? 3.105 -2.078 -21.152 1.00 85.88 148 ARG A C 1
ATOM 1152 O O . ARG A 1 148 ? 3.274 -2.447 -22.312 1.00 85.88 148 ARG A O 1
ATOM 1159 N N . ALA A 1 149 ? 3.728 -1.018 -20.633 1.00 79.88 149 ALA A N 1
ATOM 1160 C CA . ALA A 1 149 ? 4.659 -0.178 -21.379 1.00 79.88 149 ALA A CA 1
ATOM 1161 C C . ALA A 1 149 ? 5.898 -0.958 -21.855 1.00 79.88 149 ALA A C 1
ATOM 1163 O O . ALA A 1 149 ? 6.473 -1.775 -21.128 1.00 79.88 149 ALA A O 1
ATOM 1164 N N . ASP A 1 150 ? 6.331 -0.675 -23.086 1.00 76.62 150 ASP A N 1
ATOM 1165 C CA . ASP A 1 150 ? 7.497 -1.315 -23.693 1.00 76.62 150 ASP A CA 1
ATOM 1166 C C . ASP A 1 150 ? 8.777 -0.986 -22.901 1.00 76.62 150 ASP A C 1
ATOM 1168 O O . ASP A 1 150 ? 9.035 0.163 -22.538 1.00 76.62 150 ASP A O 1
ATOM 1172 N N . LYS A 1 151 ? 9.625 -1.998 -22.677 1.00 73.44 151 LYS A N 1
ATOM 1173 C CA . LYS A 1 151 ? 10.923 -1.863 -21.992 1.00 73.44 151 LYS A CA 1
ATOM 1174 C C . LYS A 1 151 ? 11.896 -0.882 -22.654 1.00 73.44 151 LYS A C 1
ATOM 1176 O O . LYS A 1 151 ? 12.900 -0.504 -22.049 1.00 73.44 151 LYS A O 1
ATOM 1181 N N . ASN A 1 152 ? 11.637 -0.493 -23.898 1.00 80.44 152 ASN A N 1
ATOM 1182 C CA . ASN A 1 152 ? 12.421 0.477 -24.646 1.00 80.44 152 ASN A CA 1
ATOM 1183 C C . ASN A 1 152 ? 12.006 1.935 -24.376 1.00 80.44 152 ASN A C 1
ATOM 1185 O O . ASN A 1 152 ? 12.788 2.818 -24.730 1.00 80.44 152 ASN A O 1
ATOM 1189 N N . ASP A 1 153 ? 10.883 2.191 -23.688 1.00 83.69 153 ASP A N 1
ATOM 1190 C CA . ASP A 1 153 ? 10.414 3.531 -23.290 1.00 83.69 153 ASP A CA 1
ATOM 1191 C C . ASP A 1 153 ? 10.403 3.724 -21.750 1.00 83.69 153 ASP A C 1
ATOM 1193 O O . ASP A 1 153 ? 9.377 3.554 -21.085 1.00 83.69 153 ASP A O 1
ATOM 1197 N N . PRO A 1 154 ? 11.544 4.121 -21.147 1.00 83.88 154 PRO A N 1
ATOM 1198 C CA . PRO A 1 154 ? 11.654 4.391 -19.711 1.00 83.88 154 PRO A CA 1
ATOM 1199 C C . PRO A 1 154 ? 10.699 5.468 -19.185 1.00 83.88 154 PRO A C 1
ATOM 1201 O O . PRO A 1 154 ? 10.355 5.452 -18.001 1.00 83.88 154 PRO A O 1
ATOM 1204 N N . ALA A 1 155 ? 10.297 6.420 -20.033 1.00 85.19 155 ALA A N 1
ATOM 1205 C CA . ALA A 1 155 ? 9.436 7.524 -19.633 1.00 85.19 155 ALA A CA 1
ATOM 1206 C C . ALA A 1 155 ? 7.989 7.041 -19.485 1.00 85.19 155 ALA A C 1
ATOM 1208 O O . ALA A 1 155 ? 7.374 7.288 -18.444 1.00 85.19 155 ALA A O 1
ATOM 1209 N N . ALA A 1 156 ? 7.489 6.277 -20.463 1.00 87.12 156 ALA A N 1
ATOM 1210 C CA . ALA A 1 156 ? 6.200 5.599 -20.367 1.00 87.12 156 ALA A CA 1
ATOM 1211 C C . ALA A 1 156 ? 6.165 4.621 -19.183 1.00 87.12 156 ALA A C 1
ATOM 1213 O O . ALA A 1 156 ? 5.210 4.644 -18.409 1.00 87.12 156 ALA A O 1
ATOM 1214 N N . GLN A 1 157 ? 7.231 3.839 -18.968 1.00 86.12 157 GLN A N 1
ATOM 1215 C CA . GLN A 1 157 ? 7.323 2.937 -17.814 1.00 86.12 157 GLN A CA 1
ATOM 1216 C C . GLN A 1 157 ? 7.232 3.676 -16.476 1.00 86.12 157 GLN A C 1
ATOM 1218 O O . GLN A 1 157 ? 6.454 3.280 -15.611 1.00 86.12 157 GLN A O 1
ATOM 1223 N N . ARG A 1 158 ? 7.988 4.768 -16.285 1.00 87.50 158 ARG A N 1
ATOM 1224 C CA . ARG A 1 158 ? 7.911 5.553 -15.040 1.00 87.50 158 ARG A CA 1
ATOM 1225 C C . ARG A 1 158 ? 6.528 6.182 -14.854 1.00 87.50 158 ARG A C 1
ATOM 1227 O O . ARG A 1 158 ? 6.044 6.222 -13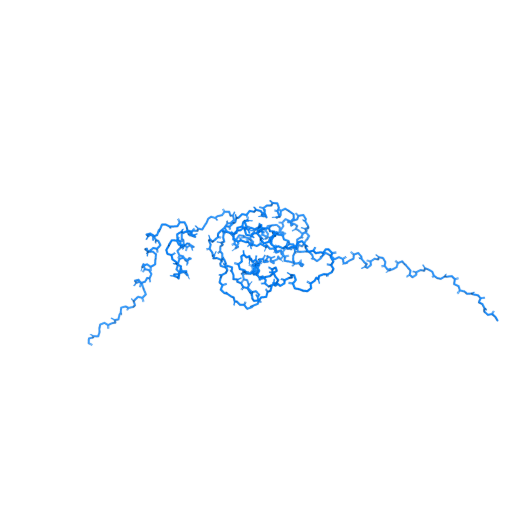.725 1.00 87.50 158 ARG A O 1
ATOM 1234 N N . ALA A 1 159 ? 5.888 6.646 -15.928 1.00 89.06 159 ALA A N 1
ATOM 1235 C CA . ALA A 1 159 ? 4.535 7.194 -15.869 1.00 89.06 159 ALA A CA 1
ATOM 1236 C C . ALA A 1 159 ? 3.495 6.129 -15.470 1.00 89.06 159 ALA A C 1
ATOM 1238 O O . ALA A 1 159 ? 2.731 6.364 -14.535 1.00 89.06 159 ALA A O 1
ATOM 1239 N N . GLU A 1 160 ? 3.515 4.950 -16.103 1.00 90.81 160 GLU A N 1
ATOM 1240 C CA . GLU A 1 160 ? 2.621 3.827 -15.782 1.00 90.81 160 GLU A CA 1
ATOM 1241 C C . GLU A 1 160 ? 2.824 3.342 -14.338 1.00 90.81 160 GLU A C 1
ATOM 1243 O O . GLU A 1 160 ? 1.855 3.179 -13.600 1.00 90.81 160 GLU A O 1
ATOM 1248 N N . ILE A 1 161 ? 4.076 3.198 -13.883 1.00 89.00 161 ILE A N 1
ATOM 1249 C CA . ILE A 1 161 ? 4.379 2.818 -12.494 1.00 89.00 161 ILE A CA 1
ATOM 1250 C C . ILE A 1 161 ? 3.782 3.832 -11.510 1.00 89.00 161 ILE A C 1
ATOM 1252 O O . ILE A 1 161 ? 3.132 3.431 -10.547 1.00 89.00 161 ILE A O 1
ATOM 1256 N N . LEU A 1 162 ? 3.959 5.136 -11.745 1.00 89.69 162 LEU A N 1
ATOM 1257 C CA . LEU A 1 162 ? 3.411 6.182 -10.874 1.00 89.69 162 LEU A CA 1
ATOM 1258 C C . LEU A 1 162 ? 1.873 6.239 -10.903 1.00 89.69 162 LEU A C 1
ATOM 1260 O O . LEU A 1 162 ? 1.266 6.520 -9.869 1.00 89.69 162 LEU A O 1
ATOM 1264 N N . GLU A 1 163 ? 1.234 5.942 -12.038 1.00 91.81 163 GLU A N 1
ATOM 1265 C CA . GLU A 1 163 ? -0.227 5.811 -12.120 1.00 91.81 163 GLU A CA 1
ATOM 1266 C C . GLU A 1 163 ? -0.724 4.624 -11.283 1.00 91.81 163 GLU A C 1
ATOM 1268 O O . GLU A 1 163 ? -1.612 4.780 -10.443 1.00 91.81 163 GLU A O 1
ATOM 1273 N N . LEU A 1 164 ? -0.121 3.445 -11.466 1.00 92.44 164 LEU A N 1
ATOM 1274 C CA . LEU A 1 164 ? -0.499 2.223 -10.756 1.00 92.44 164 LEU A CA 1
ATOM 1275 C C . LEU A 1 164 ? -0.226 2.339 -9.246 1.00 92.44 164 LEU A C 1
ATOM 1277 O O . LEU A 1 164 ? -1.048 1.905 -8.440 1.00 92.44 164 LEU A O 1
ATOM 1281 N N . LEU A 1 165 ? 0.849 3.022 -8.841 1.00 91.69 165 LEU A N 1
ATOM 1282 C CA . LEU A 1 165 ? 1.098 3.398 -7.444 1.00 91.69 165 LEU A CA 1
ATOM 1283 C C . LEU A 1 165 ? 0.006 4.314 -6.875 1.00 91.69 165 LEU A C 1
ATOM 1285 O O . LEU A 1 165 ? -0.383 4.130 -5.726 1.00 91.69 165 LEU A O 1
ATOM 1289 N N . GLY A 1 166 ? -0.551 5.236 -7.668 1.00 91.62 166 GLY A N 1
ATOM 1290 C CA . GLY A 1 166 ? -1.700 6.073 -7.283 1.00 91.62 166 GLY A CA 1
ATOM 1291 C C . GLY A 1 166 ? -3.018 5.306 -7.078 1.00 91.62 166 GLY A C 1
ATOM 1292 O O . GLY A 1 166 ? -3.992 5.863 -6.562 1.00 91.62 166 GLY A O 1
ATOM 1293 N N . ARG A 1 167 ? -3.055 4.019 -7.457 1.00 91.69 167 ARG A N 1
ATOM 1294 C CA . ARG A 1 167 ? -4.140 3.081 -7.128 1.00 91.69 167 ARG A CA 1
ATOM 1295 C C . ARG A 1 167 ? -3.904 2.377 -5.784 1.00 91.69 167 ARG A C 1
ATOM 1297 O O . ARG A 1 167 ? -4.869 1.997 -5.133 1.00 91.69 167 ARG A O 1
ATOM 1304 N N . VAL A 1 168 ? -2.644 2.217 -5.363 1.00 92.44 168 VAL A N 1
ATOM 1305 C CA . VAL A 1 168 ? -2.246 1.610 -4.072 1.00 92.44 168 VAL A CA 1
ATOM 1306 C C . VAL A 1 168 ? -2.201 2.645 -2.951 1.00 92.44 168 VAL A C 1
ATOM 1308 O O . VAL A 1 168 ? -2.568 2.341 -1.818 1.00 92.44 168 VAL A O 1
ATOM 1311 N N . PHE A 1 169 ? -1.753 3.860 -3.263 1.00 94.31 169 PHE A N 1
ATOM 1312 C CA . 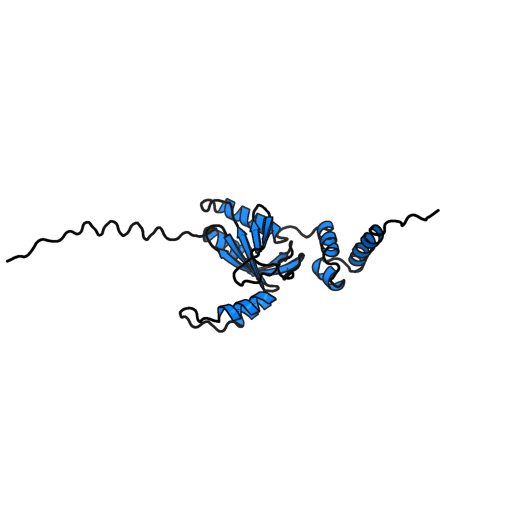PHE A 1 169 ? -1.396 4.890 -2.296 1.00 94.31 169 PHE A CA 1
ATOM 1313 C C . PHE A 1 169 ? -2.041 6.238 -2.612 1.00 94.31 169 PHE A C 1
ATOM 1315 O O . PHE A 1 169 ? -2.141 6.661 -3.766 1.00 94.31 169 PHE A O 1
ATOM 1322 N N . TYR A 1 170 ? -2.351 6.974 -1.553 1.00 92.56 170 TYR A N 1
ATOM 1323 C CA . TYR A 1 170 ? -2.596 8.409 -1.588 1.00 92.56 170 TYR A CA 1
ATOM 1324 C C . TYR A 1 170 ? -1.260 9.145 -1.798 1.00 92.56 170 TYR A C 1
ATOM 1326 O O . TYR A 1 170 ? -0.576 9.525 -0.854 1.00 92.56 170 TYR A O 1
ATOM 1334 N N . PHE A 1 171 ? -0.831 9.244 -3.064 1.00 83.06 171 PHE A N 1
ATOM 1335 C CA . PHE A 1 171 ? 0.530 9.677 -3.423 1.00 83.06 171 PHE A CA 1
ATOM 1336 C C . PHE A 1 171 ? 0.673 11.196 -3.638 1.00 83.06 171 PHE A C 1
ATOM 1338 O O . PHE A 1 171 ? 1.731 11.770 -3.394 1.00 83.06 171 PHE A O 1
ATOM 1345 N N . LYS A 1 172 ? -0.379 11.848 -4.152 1.00 78.19 172 LYS A N 1
ATOM 1346 C CA . LYS A 1 172 ? -0.426 13.297 -4.461 1.00 78.19 172 LYS A CA 1
ATOM 1347 C C . LYS A 1 172 ? -1.744 13.967 -4.051 1.00 78.19 172 LYS A C 1
ATOM 1349 O O . LYS A 1 172 ? -1.961 15.135 -4.354 1.00 78.19 172 LYS A O 1
ATOM 1354 N N . VAL A 1 173 ? -2.645 13.200 -3.447 1.00 86.00 173 VAL A N 1
ATOM 1355 C CA . VAL A 1 173 ? -4.012 13.582 -3.088 1.00 86.00 173 VAL A CA 1
ATOM 1356 C C . VAL A 1 173 ? -4.341 12.913 -1.763 1.00 86.00 173 VAL A C 1
ATOM 1358 O O . VAL A 1 173 ? -3.909 11.783 -1.546 1.00 86.00 173 VAL A O 1
ATOM 1361 N N . GLU A 1 174 ? -5.089 13.594 -0.902 1.00 90.19 174 GLU A N 1
ATOM 1362 C CA . GLU A 1 174 ? -5.611 13.018 0.341 1.00 90.19 174 GLU A CA 1
ATOM 1363 C C . GLU A 1 174 ? -6.906 12.233 0.102 1.00 90.19 174 GLU A C 1
ATOM 1365 O O . GLU A 1 174 ? -7.562 12.382 -0.933 1.00 90.19 174 GLU A O 1
ATOM 1370 N N . ALA A 1 175 ? -7.286 11.416 1.085 1.00 92.75 175 ALA A N 1
ATOM 1371 C CA . ALA A 1 175 ? -8.566 10.719 1.082 1.00 92.75 175 ALA A CA 1
ATOM 1372 C C . ALA A 1 175 ? -9.741 11.707 1.161 1.00 92.75 175 ALA A C 1
ATOM 1374 O O . ALA A 1 175 ? -9.797 12.563 2.049 1.00 92.75 175 ALA A O 1
ATOM 1375 N N . THR A 1 176 ? -10.695 11.555 0.244 1.00 95.06 176 THR A N 1
ATOM 1376 C CA . THR A 1 176 ? -11.939 12.345 0.209 1.00 95.06 176 THR A CA 1
ATOM 1377 C C . THR A 1 176 ? -12.871 11.997 1.377 1.00 95.06 176 THR A C 1
ATOM 1379 O O . THR A 1 176 ? -12.708 10.955 2.018 1.00 95.06 176 THR A O 1
ATOM 1382 N N . TYR A 1 177 ? -13.860 12.849 1.675 1.00 94.88 177 TYR A N 1
ATOM 1383 C CA . TYR A 1 177 ? -14.847 12.543 2.721 1.00 94.88 177 TYR A CA 1
ATOM 1384 C C . TYR A 1 177 ? -15.641 11.279 2.369 1.00 94.88 177 TYR A C 1
ATOM 1386 O O . TYR A 1 177 ? -15.846 10.418 3.217 1.00 94.88 177 TYR A O 1
ATOM 1394 N N . GLU A 1 178 ? -16.004 11.136 1.099 1.00 95.00 178 GLU A N 1
ATOM 1395 C CA . GLU A 1 178 ? -16.763 10.023 0.543 1.00 95.00 178 GLU A CA 1
ATOM 1396 C C . GLU A 1 178 ? -15.984 8.701 0.651 1.00 95.00 178 GLU A C 1
ATOM 1398 O O . GLU A 1 178 ? -16.549 7.677 1.033 1.00 95.00 178 GLU A O 1
ATOM 1403 N N . GLU A 1 179 ? -14.670 8.713 0.387 1.00 94.94 179 GLU A N 1
ATOM 1404 C CA . GLU A 1 179 ? -13.803 7.548 0.617 1.00 94.94 179 GLU A CA 1
ATOM 1405 C C . GLU A 1 179 ? -13.681 7.210 2.113 1.00 94.94 179 GLU A C 1
ATOM 1407 O O . GLU A 1 179 ? -13.694 6.031 2.470 1.00 94.94 179 GLU A O 1
ATOM 1412 N N . LYS A 1 180 ? -13.590 8.216 2.997 1.00 96.06 180 LYS A N 1
ATOM 1413 C CA . LYS A 1 180 ? -13.522 8.021 4.460 1.00 96.06 180 LYS A CA 1
ATOM 1414 C C . LYS A 1 180 ? -14.832 7.452 5.016 1.00 96.06 180 LYS A C 1
ATOM 1416 O O . LYS A 1 180 ? -14.803 6.514 5.811 1.00 96.06 180 LYS A O 1
ATOM 1421 N N . GLU A 1 181 ? -15.976 7.964 4.564 1.00 96.12 181 GLU A N 1
ATOM 1422 C CA . GLU A 1 181 ? -17.308 7.454 4.905 1.00 96.12 181 GLU A CA 1
ATOM 1423 C C . GLU A 1 181 ? -17.491 6.017 4.392 1.00 96.12 181 GLU A C 1
ATOM 1425 O O . GLU A 1 181 ? -17.876 5.134 5.161 1.00 96.12 181 GLU A O 1
ATOM 1430 N N . ALA A 1 182 ? -17.123 5.736 3.136 1.00 95.31 182 ALA A N 1
ATOM 1431 C CA . ALA A 1 182 ? -17.163 4.384 2.577 1.00 95.31 182 ALA A CA 1
ATOM 1432 C C . ALA A 1 182 ? -16.282 3.395 3.362 1.00 95.31 182 ALA A C 1
ATOM 1434 O O . ALA A 1 182 ? -16.727 2.278 3.637 1.00 95.31 182 ALA A O 1
ATOM 1435 N N . PHE A 1 183 ? -15.077 3.811 3.770 1.00 95.75 183 PHE A N 1
ATOM 1436 C CA . PHE A 1 183 ? -14.177 3.016 4.607 1.00 95.75 183 PHE A CA 1
ATOM 1437 C C . PHE A 1 183 ? -14.784 2.701 5.982 1.00 95.75 183 PHE A C 1
ATOM 1439 O O . PHE A 1 183 ? -14.824 1.537 6.376 1.00 95.75 183 PHE A O 1
ATOM 1446 N N . ILE A 1 184 ? -15.325 3.699 6.692 1.00 96.38 184 ILE A N 1
ATOM 1447 C CA . ILE A 1 184 ? -16.004 3.505 7.990 1.00 96.38 184 ILE A CA 1
ATOM 1448 C C . ILE A 1 184 ? -17.162 2.508 7.863 1.00 96.38 184 ILE A C 1
ATOM 1450 O O . ILE A 1 184 ? -17.366 1.654 8.728 1.00 96.38 184 ILE A O 1
ATOM 1454 N N . LEU A 1 185 ? -17.920 2.596 6.770 1.00 94.94 185 LEU A N 1
ATOM 1455 C CA . LEU A 1 185 ? -19.085 1.754 6.526 1.00 94.94 185 LEU A CA 1
ATOM 1456 C C . LEU A 1 185 ? -18.736 0.317 6.107 1.00 94.94 185 LEU A C 1
ATOM 1458 O O . LEU A 1 185 ? -19.569 -0.567 6.316 1.00 94.94 185 LEU A O 1
ATOM 1462 N N . SER A 1 186 ? -17.543 0.064 5.559 1.00 93.31 186 SER A N 1
ATOM 1463 C CA . SER A 1 186 ? -17.021 -1.291 5.319 1.00 93.31 186 SER A CA 1
ATOM 1464 C C . SER A 1 186 ? -16.282 -1.885 6.527 1.00 93.31 186 SER A C 1
ATOM 1466 O O . SER A 1 186 ? -16.159 -3.105 6.611 1.00 93.31 186 SER A O 1
ATOM 1468 N N . HIS A 1 187 ? -15.876 -1.049 7.490 1.00 94.50 187 HIS A N 1
ATOM 1469 C CA . HIS A 1 187 ? -15.049 -1.404 8.652 1.00 94.50 187 HIS A CA 1
ATOM 1470 C C . HIS A 1 187 ? -15.750 -1.194 10.003 1.00 94.50 187 HIS A C 1
ATOM 1472 O O . HIS A 1 187 ? -15.148 -0.763 10.988 1.00 94.50 187 HIS A O 1
ATOM 1478 N N . ARG A 1 188 ? -17.052 -1.502 10.064 1.00 93.50 188 ARG A N 1
ATOM 1479 C CA . ARG A 1 188 ? -17.894 -1.318 11.265 1.00 93.50 188 ARG A CA 1
ATOM 1480 C C . ARG A 1 188 ? -17.485 -2.206 12.453 1.00 93.50 188 ARG A C 1
ATOM 1482 O O . ARG A 1 188 ? -17.998 -2.018 13.550 1.00 93.50 188 ARG A O 1
ATOM 1489 N N . ASP A 1 189 ? -16.601 -3.177 12.223 1.00 92.56 189 ASP A N 1
ATOM 1490 C CA . ASP A 1 189 ? -15.951 -4.033 13.220 1.00 92.56 189 ASP A CA 1
ATOM 1491 C C . ASP A 1 189 ? -14.829 -3.322 13.998 1.00 92.56 189 ASP A C 1
ATOM 1493 O O . ASP A 1 189 ? -14.455 -3.774 15.082 1.00 92.56 189 ASP A O 1
ATOM 1497 N N . LEU A 1 190 ? -14.284 -2.219 13.472 1.00 94.44 190 LEU A N 1
ATOM 1498 C CA . LEU A 1 190 ? -13.190 -1.492 14.112 1.00 94.44 190 LEU A CA 1
ATOM 1499 C C . LEU A 1 190 ? -13.693 -0.556 15.235 1.00 94.44 190 LEU A C 1
ATOM 1501 O O . LEU A 1 190 ? -14.711 0.119 15.072 1.00 94.44 190 LEU A O 1
ATOM 1505 N N . PRO A 1 191 ? -12.960 -0.435 16.362 1.00 95.94 191 PRO A N 1
ATOM 1506 C CA . PRO A 1 191 ? -13.272 0.541 17.407 1.00 95.94 191 PRO A CA 1
ATOM 1507 C C . PRO A 1 191 ? -13.248 1.989 16.892 1.00 95.94 191 PRO A C 1
ATOM 1509 O O . PRO A 1 191 ? -12.371 2.345 16.103 1.00 95.94 191 PRO A O 1
ATOM 1512 N N . LEU A 1 192 ? -14.134 2.851 17.416 1.00 95.81 192 LEU A N 1
ATOM 1513 C CA . LEU A 1 192 ? -14.197 4.279 17.047 1.00 95.81 192 LEU A CA 1
ATOM 1514 C C . LEU A 1 192 ? -12.834 5.004 17.109 1.00 95.81 192 LEU A C 1
ATOM 1516 O O . LEU A 1 192 ? -12.518 5.680 16.129 1.00 95.81 192 LEU A O 1
ATOM 1520 N N . PRO A 1 193 ? -11.978 4.816 18.141 1.00 96.31 193 PRO A N 1
ATOM 1521 C CA . PRO A 1 193 ? -10.662 5.458 18.168 1.00 96.31 193 PRO A CA 1
ATOM 1522 C C . PRO A 1 193 ? -9.766 5.034 16.997 1.00 96.31 193 PRO A C 1
ATOM 1524 O O . PRO A 1 193 ? -9.014 5.848 16.467 1.00 96.31 193 PRO A O 1
ATOM 1527 N N . LYS A 1 194 ? -9.864 3.772 16.547 1.00 94.81 194 LYS A N 1
ATOM 1528 C CA . LYS A 1 194 ? -9.066 3.262 15.422 1.00 94.81 194 LYS A CA 1
ATOM 1529 C C . LYS A 1 194 ? -9.594 3.752 14.076 1.00 94.81 194 LYS A C 1
ATOM 1531 O O . LYS A 1 194 ? -8.802 4.047 13.186 1.00 94.81 194 LYS A O 1
ATOM 1536 N N . LEU A 1 195 ? -10.913 3.882 13.932 1.00 96.25 195 LEU A N 1
ATOM 1537 C CA . LEU A 1 195 ? -11.512 4.542 12.770 1.00 96.25 195 LEU A CA 1
ATOM 1538 C C . LEU A 1 195 ? -11.092 6.019 12.703 1.00 96.25 195 LEU A C 1
ATOM 1540 O O . LEU A 1 195 ? -10.764 6.495 11.619 1.00 96.25 195 LEU A O 1
ATOM 1544 N N . GLY A 1 196 ? -11.023 6.717 13.842 1.00 95.88 196 GLY A N 1
ATOM 1545 C CA . GLY A 1 196 ? -10.516 8.092 13.929 1.00 95.88 196 GLY A CA 1
ATOM 1546 C C . GLY A 1 196 ? -9.047 8.213 13.531 1.00 95.88 196 GLY A C 1
ATOM 1547 O O . GLY A 1 196 ? -8.712 9.035 12.685 1.00 95.88 196 GLY A O 1
ATOM 1548 N N . GLU A 1 197 ? -8.190 7.338 14.062 1.00 95.19 197 GLU A N 1
ATOM 1549 C CA . GLU A 1 197 ? -6.762 7.271 13.719 1.00 95.19 197 GLU A CA 1
ATOM 1550 C C . GLU A 1 197 ? -6.519 7.040 12.215 1.00 95.19 197 GLU A C 1
ATOM 1552 O O . GLU A 1 197 ? -5.625 7.649 11.634 1.00 95.19 197 GLU A O 1
ATOM 1557 N N . LEU A 1 198 ? -7.306 6.167 11.575 1.00 94.88 198 LEU A N 1
ATOM 1558 C CA . LEU A 1 198 ? -7.138 5.851 10.153 1.00 94.88 198 LEU A CA 1
ATOM 1559 C C . LEU A 1 198 ? -7.738 6.930 9.238 1.00 94.88 198 LEU A C 1
ATOM 1561 O O . LEU A 1 198 ? -7.147 7.255 8.214 1.00 94.88 198 LEU A O 1
ATOM 1565 N N . THR A 1 199 ? -8.893 7.500 9.589 1.00 95.69 199 THR A N 1
ATOM 1566 C CA . THR A 1 199 ? -9.613 8.450 8.716 1.00 95.69 199 THR A CA 1
ATOM 1567 C C . THR A 1 199 ? -9.303 9.924 8.981 1.00 95.69 199 THR A C 1
ATOM 1569 O O . THR A 1 199 ? -9.768 10.776 8.228 1.00 95.69 199 THR A O 1
ATOM 1572 N N . ASP A 1 200 ? -8.552 10.259 10.030 1.00 95.12 200 ASP A N 1
ATOM 1573 C CA . ASP A 1 200 ? -8.400 11.623 10.565 1.00 95.12 200 ASP A CA 1
ATOM 1574 C C . ASP A 1 200 ? -9.742 12.314 10.910 1.00 95.12 200 ASP A C 1
ATOM 1576 O O . ASP A 1 200 ? -9.836 13.543 10.879 1.00 95.12 200 ASP A O 1
ATOM 1580 N N . LEU A 1 201 ? -10.809 11.552 11.193 1.00 95.88 201 LEU A N 1
ATOM 1581 C CA . LEU A 1 201 ? -12.125 12.099 11.551 1.00 95.88 201 LEU A CA 1
ATOM 1582 C C . LEU A 1 201 ? -12.379 12.032 13.068 1.00 95.88 201 LEU A C 1
ATOM 1584 O O . LEU A 1 201 ? -11.988 11.060 13.718 1.00 95.88 201 LEU A O 1
ATOM 1588 N N . PRO A 1 202 ? -13.072 13.026 13.657 1.00 96.25 202 PRO A N 1
ATOM 1589 C CA . PRO A 1 202 ? -13.440 12.992 15.070 1.00 96.25 202 PRO A CA 1
ATOM 1590 C C . PRO A 1 202 ? -14.506 11.918 15.338 1.00 96.25 202 PRO A C 1
ATOM 1592 O O . PRO A 1 202 ? -15.412 11.709 14.527 1.00 96.25 202 PRO A O 1
ATOM 1595 N N . GLU A 1 203 ? -14.445 11.270 16.506 1.00 95.56 203 GLU A N 1
ATOM 1596 C CA . GLU A 1 203 ? -15.324 10.138 16.851 1.00 95.56 203 GLU A CA 1
ATOM 1597 C C . GLU A 1 203 ? -16.824 10.458 16.760 1.00 95.56 203 GLU A C 1
ATOM 1599 O O . GLU A 1 203 ? -17.613 9.590 16.389 1.00 95.56 203 GLU A O 1
ATOM 1604 N N . GLU A 1 204 ? -17.229 11.698 17.049 1.00 95.12 204 GLU A N 1
ATOM 1605 C CA . GLU A 1 204 ? -18.621 12.154 16.921 1.00 95.12 204 GLU A CA 1
ATOM 1606 C C . GLU A 1 204 ? -19.123 12.069 15.471 1.00 95.12 204 GLU A C 1
ATOM 1608 O O . GLU A 1 204 ? -20.236 11.605 15.217 1.00 95.12 204 GLU A O 1
ATOM 1613 N N . MET A 1 205 ? -18.280 12.442 14.504 1.00 95.75 205 MET A N 1
ATOM 1614 C CA . MET A 1 205 ? -18.603 12.364 13.078 1.00 95.75 205 MET A CA 1
ATOM 1615 C C . MET A 1 205 ? -18.686 10.908 12.609 1.00 95.75 205 MET A C 1
ATOM 1617 O O . MET A 1 205 ? -19.597 10.552 11.864 1.00 95.75 205 MET A O 1
ATOM 1621 N N . ILE A 1 206 ? -17.779 10.053 13.091 1.00 96.19 206 ILE A N 1
ATOM 1622 C CA . ILE A 1 206 ? -17.767 8.611 12.796 1.00 96.19 206 ILE A CA 1
ATOM 1623 C C . ILE A 1 206 ? -19.026 7.942 13.356 1.00 96.19 206 ILE A C 1
ATOM 1625 O O . ILE A 1 206 ? -19.686 7.173 12.656 1.00 96.19 206 ILE A O 1
ATOM 1629 N N . ARG A 1 207 ? -19.415 8.284 14.588 1.00 95.25 207 ARG A N 1
ATOM 1630 C CA . ARG A 1 207 ? -20.667 7.821 15.193 1.00 95.25 207 ARG A CA 1
ATOM 1631 C C . ARG A 1 207 ? -21.876 8.263 14.363 1.00 95.25 207 ARG A C 1
ATOM 1633 O O . ARG A 1 207 ? -22.685 7.420 13.990 1.00 95.25 207 ARG A O 1
ATOM 1640 N N . GLY A 1 208 ? -21.934 9.537 13.970 1.00 95.19 208 GLY A N 1
ATOM 1641 C CA . GLY A 1 208 ? -22.997 10.066 13.110 1.00 95.19 208 GLY A CA 1
ATOM 1642 C C . GLY A 1 208 ? -23.062 9.437 11.708 1.00 95.19 208 GLY A C 1
ATOM 1643 O O . GLY A 1 208 ? -24.139 9.387 11.117 1.00 95.19 208 GLY A O 1
ATOM 1644 N N . ILE A 1 209 ? -21.949 8.934 11.159 1.00 94.38 209 ILE A N 1
ATOM 1645 C CA . ILE A 1 209 ? -21.925 8.113 9.930 1.00 94.38 209 ILE A CA 1
ATOM 1646 C C . ILE A 1 209 ? -22.557 6.734 10.192 1.00 94.38 209 ILE A C 1
ATOM 1648 O O . ILE A 1 209 ? -23.439 6.291 9.452 1.00 94.38 209 ILE A O 1
ATOM 1652 N N . LEU A 1 210 ? -22.131 6.058 11.263 1.00 93.88 210 LEU A N 1
ATOM 1653 C CA . LEU A 1 210 ? -22.585 4.708 11.610 1.00 93.88 210 LEU A CA 1
ATOM 1654 C C . LEU A 1 210 ? -24.066 4.661 12.026 1.00 93.88 210 LEU A C 1
ATOM 1656 O O . LEU A 1 210 ? -24.742 3.664 11.757 1.00 93.88 210 LEU A O 1
ATOM 1660 N N . GLU A 1 211 ? -24.577 5.718 12.658 1.00 91.19 211 GLU A N 1
ATOM 1661 C CA . GLU A 1 211 ? -25.975 5.840 13.089 1.00 91.19 211 GLU A CA 1
ATOM 1662 C C . GLU A 1 211 ? -26.922 6.123 11.914 1.00 91.19 211 GLU A C 1
ATOM 1664 O O . GLU A 1 211 ? -27.884 5.371 11.736 1.00 91.19 211 GLU A O 1
ATOM 1669 N N . ARG A 1 212 ? -26.622 7.124 11.062 1.00 83.38 212 ARG A N 1
ATOM 1670 C CA . ARG A 1 212 ? -27.471 7.521 9.913 1.00 83.38 212 ARG A CA 1
ATOM 1671 C C . ARG A 1 212 ? -27.889 6.323 9.058 1.00 83.38 212 ARG A C 1
ATOM 1673 O O . ARG A 1 212 ? -29.079 6.075 8.873 1.00 83.38 212 ARG A O 1
ATOM 1680 N N . ARG A 1 213 ? -26.917 5.515 8.626 1.00 71.44 213 ARG A N 1
ATOM 1681 C CA . ARG A 1 213 ? -27.173 4.361 7.749 1.00 71.44 213 ARG A CA 1
ATOM 1682 C C . ARG A 1 213 ? -27.910 3.209 8.443 1.00 71.44 213 ARG A C 1
ATOM 1684 O O . ARG A 1 213 ? -28.528 2.379 7.784 1.00 71.44 213 ARG A O 1
ATOM 1691 N N . THR A 1 214 ? -27.860 3.142 9.775 1.00 63.66 214 THR A N 1
ATOM 1692 C CA . THR A 1 214 ? -28.613 2.139 10.549 1.00 63.66 214 THR A CA 1
ATOM 1693 C C . THR A 1 214 ? -30.103 2.490 10.602 1.00 63.66 214 THR A C 1
ATOM 1695 O O . THR A 1 214 ? -30.930 1.587 10.508 1.00 63.66 214 THR A O 1
ATOM 1698 N N . GLY A 1 215 ? -30.449 3.783 10.655 1.00 58.59 215 GLY A N 1
ATOM 1699 C CA . GLY A 1 215 ? -31.836 4.253 10.536 1.00 58.59 215 GLY A CA 1
ATOM 1700 C C . GLY A 1 215 ? -32.452 4.0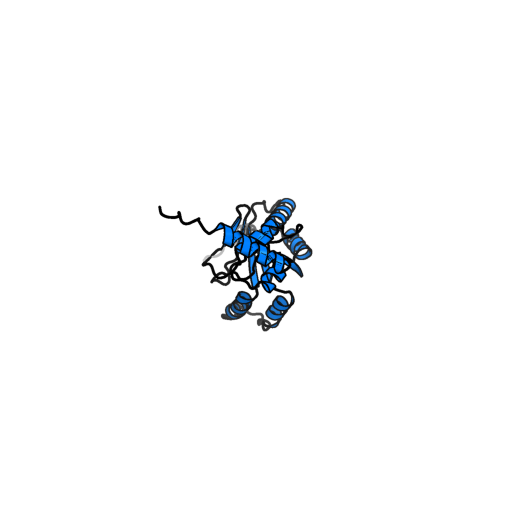03 9.153 1.00 58.59 215 GLY A C 1
ATOM 1701 O O . GLY A 1 215 ? -33.612 3.621 9.060 1.00 58.59 215 GLY A O 1
ATOM 1702 N N . GLU A 1 216 ? -31.665 4.126 8.081 1.00 57.88 216 GLU A N 1
ATOM 1703 C CA . GLU A 1 216 ? -32.127 3.896 6.697 1.00 57.88 216 GLU A CA 1
ATOM 1704 C C . GLU A 1 216 ? -32.408 2.420 6.354 1.00 57.88 216 GLU A C 1
ATOM 1706 O O . GLU A 1 216 ? -33.051 2.138 5.345 1.00 57.88 216 GLU A O 1
ATOM 1711 N N . THR A 1 217 ? -31.940 1.460 7.166 1.00 51.84 217 THR A N 1
ATOM 1712 C CA . THR A 1 217 ? -32.079 0.017 6.865 1.00 51.84 217 THR A CA 1
ATOM 1713 C C . THR A 1 217 ? -33.287 -0.640 7.558 1.00 51.84 217 THR A C 1
ATOM 1715 O O . THR A 1 217 ? -33.463 -1.854 7.464 1.00 51.84 217 THR A O 1
ATOM 1718 N N . GLN A 1 218 ? -34.146 0.122 8.247 1.00 41.66 218 GLN A N 1
ATOM 1719 C CA . GLN A 1 218 ? -35.437 -0.378 8.734 1.00 41.66 218 GLN A CA 1
ATOM 1720 C C . GLN A 1 218 ? -36.534 -0.131 7.683 1.00 41.66 218 GLN A C 1
ATOM 1722 O O . GLN A 1 218 ? -36.995 1.003 7.556 1.00 41.66 218 GLN A O 1
ATOM 1727 N N . PRO A 1 219 ? -37.006 -1.157 6.946 1.00 47.50 219 PRO A N 1
ATOM 1728 C CA . PRO A 1 219 ? -38.252 -1.019 6.207 1.00 47.50 219 PRO A CA 1
ATOM 1729 C C . PRO A 1 219 ? -39.393 -0.859 7.216 1.00 47.50 219 PRO A C 1
ATOM 1731 O O . PRO A 1 219 ? -39.509 -1.651 8.155 1.00 47.50 219 PRO A O 1
ATOM 1734 N N . GLU A 1 220 ? -40.246 0.147 7.024 1.00 52.31 220 GLU A N 1
ATOM 1735 C CA . GLU A 1 220 ? -41.477 0.276 7.801 1.00 52.31 220 GLU A CA 1
ATOM 1736 C C . GLU A 1 220 ? -42.324 -0.989 7.616 1.00 52.31 220 GLU A C 1
ATOM 1738 O O . GLU A 1 220 ? -42.901 -1.223 6.552 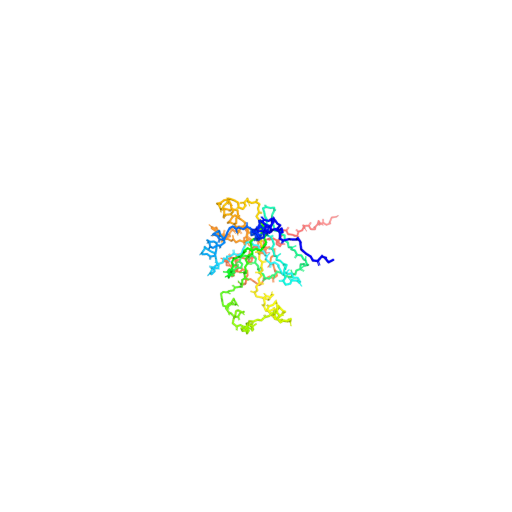1.00 52.31 220 GLU A O 1
ATOM 1743 N N . SER A 1 221 ? -42.406 -1.822 8.656 1.00 47.19 221 SER A N 1
ATOM 1744 C CA . SER A 1 221 ? -43.335 -2.949 8.678 1.00 47.19 221 SER A CA 1
ATOM 1745 C C . SER A 1 221 ? -44.756 -2.406 8.499 1.00 47.19 221 SER A C 1
ATOM 1747 O O . SER A 1 221 ? -45.189 -1.594 9.326 1.00 47.19 221 SER A O 1
ATOM 1749 N N . PRO A 1 222 ? -45.505 -2.826 7.461 1.00 56.91 222 PRO A N 1
ATOM 1750 C CA . PRO A 1 222 ? -46.828 -2.277 7.226 1.00 56.91 222 PRO A CA 1
ATOM 1751 C C . PRO A 1 222 ? -47.723 -2.596 8.421 1.00 56.91 222 PRO A C 1
ATOM 1753 O O . PRO A 1 222 ? -47.893 -3.759 8.793 1.00 56.91 222 PRO A O 1
ATOM 1756 N N . LYS A 1 223 ? -48.303 -1.554 9.031 1.00 48.81 223 LYS A N 1
ATOM 1757 C CA . LYS A 1 223 ? -49.332 -1.721 10.062 1.00 48.81 223 LYS A CA 1
ATOM 1758 C C . LYS A 1 223 ? -50.492 -2.500 9.453 1.00 48.81 223 LYS A C 1
ATOM 1760 O O . LYS A 1 223 ? -51.223 -1.959 8.625 1.00 48.81 223 LYS A O 1
ATOM 1765 N N . ALA A 1 224 ? -50.654 -3.746 9.888 1.00 54.69 224 ALA A N 1
ATOM 1766 C CA . ALA A 1 224 ? -51.825 -4.541 9.567 1.00 54.69 224 ALA A CA 1
ATOM 1767 C C . ALA A 1 224 ? -53.097 -3.778 9.982 1.00 54.69 224 ALA A C 1
ATOM 1769 O O . ALA A 1 224 ? -53.182 -3.252 11.096 1.00 54.69 224 ALA A O 1
ATOM 1770 N N . ARG A 1 225 ? -54.051 -3.712 9.055 1.00 52.25 225 ARG A N 1
ATOM 1771 C CA . ARG A 1 225 ? -55.443 -3.310 9.265 1.00 52.25 225 ARG A CA 1
ATOM 1772 C C . ARG A 1 225 ? -56.330 -4.506 8.960 1.00 52.25 225 ARG A C 1
ATOM 1774 O O . ARG A 1 225 ? -55.962 -5.244 8.021 1.00 52.25 225 ARG A O 1
#

Mean predicted aligned error: 13.0 Å

Secondary structure (DSSP, 8-state):
----------TTSSSSSSTTSS----SS-HHHHHHHHHHHTT-EEEESSPEEEESSTT--EEEETTEEEE-SSEEEEEE-TT-EEEEEEEEE-SSSEEEEEEES-HHHHHHHHHHS----SSS--TTHHHHHHHHHHHHEEEEEEE--S-TT-HHHHHHHHHHHHHHHEESSSPPPHHHHHHHHHH-TTS-HHHHHHHHT--HHHHHHHHHHHHHTT--------

pLDDT: mean 74.65, std 19.82, range [31.78, 96.38]

Radius of gyration: 25.82 Å; Cα contacts (8 Å, |Δi|>4): 306; chains: 1; bounding box: 106×61×59 Å